Protein AF-A0A2P4X260-F1 (afdb_monomer_lite)

pLDDT: mean 76.12, std 24.39, range [26.09, 98.0]

Structure (mmCIF, N/CA/C/O backbone):
data_AF-A0A2P4X260-F1
#
_entry.id   AF-A0A2P4X260-F1
#
loop_
_atom_site.group_PDB
_atom_site.id
_atom_site.type_symbol
_atom_site.label_atom_id
_atom_site.label_alt_id
_atom_site.label_comp_id
_atom_site.label_asym_id
_atom_site.label_entity_id
_atom_site.label_seq_id
_atom_site.pdbx_PDB_ins_code
_atom_site.Cartn_x
_atom_site.Cartn_y
_atom_site.Cartn_z
_atom_site.occupancy
_atom_site.B_iso_or_equiv
_atom_site.auth_seq_id
_atom_site.auth_comp_id
_atom_site.auth_asym_id
_atom_site.auth_atom_id
_atom_site.pdbx_PDB_model_num
ATOM 1 N N . MET A 1 1 ? -7.180 -20.844 -3.658 1.00 81.62 1 MET A N 1
ATOM 2 C CA . MET A 1 1 ? -6.831 -21.333 -5.011 1.00 81.62 1 MET A CA 1
ATOM 3 C C . MET A 1 1 ? -6.892 -22.865 -5.096 1.00 81.62 1 MET A C 1
ATOM 5 O O . MET A 1 1 ? -5.970 -23.481 -5.608 1.00 81.62 1 MET A O 1
ATOM 9 N N . CYS A 1 2 ? -7.940 -23.507 -4.565 1.00 89.25 2 CYS A N 1
ATOM 10 C CA . CYS A 1 2 ? -8.032 -24.978 -4.509 1.00 89.25 2 CYS A CA 1
ATOM 11 C C . CYS A 1 2 ? -8.592 -25.605 -5.804 1.00 89.25 2 CYS A C 1
ATOM 13 O O . CYS A 1 2 ? -8.454 -26.807 -5.996 1.00 89.25 2 CYS A O 1
ATOM 15 N N . GLY A 1 3 ? -9.184 -24.801 -6.699 1.00 92.62 3 GLY A N 1
ATOM 16 C CA . GLY A 1 3 ? -9.713 -25.245 -7.998 1.00 92.62 3 GLY A CA 1
ATOM 17 C C . GLY A 1 3 ? -11.031 -26.028 -7.933 1.00 92.62 3 GLY A C 1
ATOM 18 O O . GLY A 1 3 ? -11.591 -26.357 -8.970 1.00 92.62 3 GLY A O 1
ATOM 19 N N . ASP A 1 4 ? -11.536 -26.301 -6.731 1.00 94.25 4 ASP A N 1
ATOM 20 C CA . ASP A 1 4 ? -12.775 -27.031 -6.439 1.00 94.25 4 ASP A CA 1
ATOM 21 C C . ASP A 1 4 ? -13.934 -26.116 -5.998 1.00 94.25 4 ASP A C 1
ATOM 23 O O . ASP A 1 4 ? -14.988 -26.597 -5.584 1.00 94.25 4 ASP A O 1
ATOM 27 N N . ARG A 1 5 ? -13.732 -24.794 -6.066 1.00 94.88 5 ARG A N 1
ATOM 28 C CA . ARG A 1 5 ? -14.707 -23.763 -5.688 1.00 94.88 5 ARG A CA 1
ATOM 29 C C . ARG A 1 5 ? -14.994 -22.852 -6.878 1.00 94.88 5 ARG A C 1
ATOM 31 O O . ARG A 1 5 ? -15.602 -23.287 -7.851 1.00 94.88 5 ARG A O 1
ATOM 38 N N . ASP A 1 6 ? -14.540 -21.609 -6.810 1.00 95.81 6 ASP A N 1
ATOM 39 C CA . ASP A 1 6 ? -14.806 -20.610 -7.834 1.00 95.81 6 ASP A CA 1
ATOM 40 C C . ASP A 1 6 ? -13.955 -20.853 -9.086 1.00 95.81 6 ASP A C 1
ATOM 42 O O . ASP A 1 6 ? -12.826 -21.351 -9.019 1.00 95.81 6 ASP A O 1
ATOM 46 N N . SER A 1 7 ? -14.529 -20.519 -10.245 1.00 96.06 7 SER A N 1
ATOM 47 C CA . SER A 1 7 ? -13.828 -20.569 -11.528 1.00 96.06 7 SER A CA 1
ATOM 48 C C . SER A 1 7 ? -12.962 -19.323 -11.686 1.00 96.06 7 SER A C 1
ATOM 50 O O . SER A 1 7 ? -13.488 -18.218 -11.748 1.00 96.06 7 SER A O 1
ATOM 52 N N . GLU A 1 8 ? -11.651 -19.517 -11.800 1.00 97.25 8 GLU A N 1
ATOM 53 C CA . GLU A 1 8 ? -10.653 -18.453 -11.952 1.00 97.25 8 GLU A CA 1
ATOM 54 C C . GLU A 1 8 ? -9.817 -18.679 -13.216 1.00 97.25 8 GLU A C 1
ATOM 56 O O . GLU A 1 8 ? -9.636 -19.815 -13.662 1.00 97.25 8 GLU A O 1
ATOM 61 N N . ILE A 1 9 ? -9.262 -17.605 -13.779 1.00 96.69 9 ILE A N 1
ATOM 62 C CA . ILE A 1 9 ? -8.321 -17.666 -14.904 1.00 96.69 9 ILE A CA 1
ATOM 63 C C . ILE A 1 9 ? -7.088 -16.813 -14.605 1.00 96.69 9 ILE A C 1
ATOM 65 O O . ILE A 1 9 ? -7.189 -15.735 -14.027 1.00 96.69 9 ILE A O 1
ATOM 69 N N . ALA A 1 10 ? -5.915 -17.294 -15.010 1.00 96.94 10 ALA A N 1
ATOM 70 C CA . ALA A 1 10 ? -4.651 -16.586 -14.851 1.00 96.94 10 ALA A CA 1
ATOM 71 C C . ALA A 1 10 ? -3.758 -16.786 -16.082 1.00 96.94 10 ALA A C 1
ATOM 73 O O . ALA A 1 10 ? -3.892 -17.774 -16.807 1.00 96.94 10 ALA A O 1
ATOM 74 N N . VAL A 1 11 ? -2.831 -15.851 -16.293 1.00 97.25 11 VAL A N 1
ATOM 75 C CA . VAL A 1 11 ? -1.800 -15.913 -17.337 1.00 97.25 11 VAL A CA 1
ATOM 76 C C . VAL A 1 11 ? -0.435 -15.738 -16.680 1.00 97.25 11 VAL A C 1
ATOM 78 O O . VAL A 1 11 ? -0.264 -14.861 -15.835 1.00 97.25 11 VAL A O 1
ATOM 81 N N . LEU A 1 12 ? 0.532 -16.565 -17.081 1.00 96.88 12 LEU A N 1
ATOM 82 C CA . LEU A 1 12 ? 1.943 -16.388 -16.752 1.00 96.88 12 LEU A CA 1
ATOM 83 C C . LEU A 1 12 ? 2.614 -15.617 -17.891 1.00 96.88 12 LEU A C 1
ATOM 85 O O . LEU A 1 12 ? 2.544 -16.040 -19.044 1.00 96.88 12 LEU A O 1
ATOM 89 N N . VAL A 1 13 ? 3.250 -14.497 -17.559 1.00 96.94 13 VAL A N 1
ATOM 90 C CA . VAL A 1 13 ? 4.030 -13.692 -18.503 1.00 96.94 13 VAL A CA 1
ATOM 91 C C . VAL A 1 13 ? 5.490 -13.761 -18.083 1.00 96.94 13 VAL A C 1
ATOM 93 O O . VAL A 1 13 ? 5.835 -13.349 -16.977 1.00 96.94 13 VAL A O 1
ATOM 96 N N . GLU A 1 14 ? 6.330 -14.284 -18.970 1.00 97.50 14 GLU A N 1
ATOM 97 C CA . GLU A 1 14 ? 7.782 -14.318 -18.812 1.00 97.50 14 GLU A CA 1
ATOM 98 C C . GLU A 1 14 ? 8.402 -13.388 -19.855 1.00 97.50 14 GLU A C 1
ATOM 100 O O . GLU A 1 14 ? 8.103 -13.474 -21.048 1.00 97.50 14 GLU A O 1
ATOM 105 N N . ASP A 1 15 ? 9.238 -12.459 -19.400 1.00 97.62 15 ASP A N 1
ATOM 106 C CA . ASP A 1 15 ? 9.915 -11.522 -20.286 1.00 97.62 15 ASP A CA 1
ATOM 107 C C . ASP A 1 15 ? 10.998 -12.226 -21.113 1.00 97.62 15 ASP A C 1
ATOM 109 O O . ASP A 1 15 ? 11.889 -12.885 -20.578 1.00 97.62 15 ASP A O 1
ATOM 113 N N . HIS A 1 16 ? 10.954 -12.020 -22.429 1.00 95.75 16 HIS A N 1
ATOM 114 C CA . HIS A 1 16 ? 12.052 -12.355 -23.341 1.00 95.75 16 HIS A CA 1
ATOM 115 C C . HIS A 1 16 ? 12.870 -11.125 -23.746 1.00 95.75 16 HIS A C 1
ATOM 117 O O . HIS A 1 16 ? 14.018 -11.255 -24.172 1.00 95.75 16 HIS A O 1
ATOM 123 N N . GLU A 1 17 ? 12.285 -9.933 -23.625 1.00 96.81 17 GLU A N 1
ATOM 124 C CA . GLU A 1 17 ? 12.984 -8.675 -23.841 1.00 96.81 17 GLU A CA 1
ATOM 125 C C . GLU A 1 17 ? 13.483 -8.121 -22.512 1.00 96.81 17 GLU A C 1
ATOM 127 O O . GLU A 1 17 ? 12.706 -7.916 -21.577 1.00 96.81 17 GLU A O 1
ATOM 132 N N . MET A 1 18 ? 14.780 -7.831 -22.462 1.00 96.25 18 MET A N 1
ATOM 133 C CA . MET A 1 18 ? 15.437 -7.340 -21.259 1.00 96.25 18 MET A CA 1
ATOM 134 C C . MET A 1 18 ? 15.769 -5.852 -21.384 1.00 96.25 18 MET A C 1
ATOM 136 O O . MET A 1 18 ? 16.053 -5.350 -22.473 1.00 96.25 18 MET A O 1
ATOM 140 N N . GLU A 1 19 ? 15.719 -5.154 -20.258 1.00 93.81 19 GLU A N 1
ATOM 141 C CA . GLU A 1 19 ? 16.302 -3.837 -20.042 1.00 93.81 19 GLU A CA 1
ATOM 142 C C . GLU A 1 19 ? 17.646 -4.030 -19.340 1.00 93.81 19 GLU A C 1
ATOM 144 O O . GLU A 1 19 ? 17.744 -4.774 -18.359 1.00 93.81 19 GLU A O 1
ATOM 149 N N . GLU A 1 20 ? 18.693 -3.437 -19.904 1.00 93.06 20 GLU A N 1
ATOM 150 C CA . GLU A 1 20 ? 20.070 -3.688 -19.493 1.00 93.06 20 GLU A CA 1
ATOM 151 C C . GLU A 1 20 ? 20.516 -2.724 -18.396 1.00 93.06 20 GLU A C 1
ATOM 153 O O . GLU A 1 20 ? 20.019 -1.606 -18.273 1.00 93.06 20 GLU A O 1
ATOM 158 N N . GLU A 1 21 ? 21.498 -3.173 -17.623 1.00 89.06 21 GLU A N 1
ATOM 159 C CA . GLU A 1 21 ? 22.239 -2.343 -16.675 1.00 89.06 21 GLU A CA 1
ATOM 160 C C . GLU A 1 21 ? 21.406 -1.688 -15.551 1.00 89.06 21 GLU A C 1
ATOM 162 O O . GLU A 1 21 ? 21.763 -0.633 -15.023 1.00 89.06 21 GLU A O 1
ATOM 167 N N . ILE A 1 22 ? 20.327 -2.341 -15.105 1.00 90.69 22 ILE A N 1
ATOM 168 C CA . ILE A 1 22 ? 19.528 -1.854 -13.976 1.00 90.69 22 ILE A CA 1
ATOM 169 C C . ILE A 1 22 ? 20.198 -2.233 -12.651 1.00 90.69 22 ILE A C 1
ATOM 171 O O . ILE A 1 22 ? 20.404 -3.409 -12.346 1.00 90.69 22 ILE A O 1
ATOM 175 N N . ALA A 1 23 ? 20.528 -1.226 -11.841 1.00 89.06 23 ALA A N 1
ATOM 176 C CA . ALA A 1 23 ? 21.071 -1.427 -10.501 1.00 89.06 23 ALA A CA 1
ATOM 177 C C . ALA A 1 23 ? 19.991 -1.987 -9.561 1.00 89.06 23 ALA A C 1
ATOM 179 O O . ALA A 1 23 ? 18.953 -1.355 -9.358 1.00 89.06 23 ALA A O 1
ATOM 180 N N . ILE A 1 24 ? 20.236 -3.173 -9.000 1.00 89.94 24 ILE A N 1
ATOM 181 C CA . ILE A 1 24 ? 19.365 -3.842 -8.025 1.00 89.94 24 ILE A CA 1
ATOM 182 C C . ILE A 1 24 ? 20.241 -4.468 -6.938 1.00 89.94 24 ILE A C 1
ATOM 184 O O . ILE A 1 24 ? 21.204 -5.169 -7.240 1.00 89.94 24 ILE A O 1
ATOM 188 N N . ALA A 1 25 ? 19.890 -4.261 -5.672 1.00 88.06 25 ALA A N 1
ATOM 189 C CA . ALA A 1 25 ? 20.666 -4.669 -4.509 1.00 88.06 25 ALA A CA 1
ATOM 190 C C . ALA A 1 25 ? 22.127 -4.173 -4.569 1.00 88.06 25 ALA A C 1
ATOM 192 O O . ALA A 1 25 ? 22.402 -2.978 -4.506 1.00 88.06 25 ALA A O 1
ATOM 193 N N . ASP A 1 26 ? 23.076 -5.102 -4.636 1.00 87.06 26 ASP A N 1
ATOM 194 C CA . ASP A 1 26 ? 24.519 -4.877 -4.673 1.00 87.06 26 ASP A CA 1
ATOM 195 C C . ASP A 1 26 ? 25.120 -5.055 -6.077 1.00 87.06 26 ASP A C 1
ATOM 197 O O . ASP A 1 26 ? 26.343 -5.026 -6.233 1.00 87.06 26 ASP A O 1
ATOM 201 N N . GLY A 1 27 ? 24.279 -5.224 -7.103 1.00 89.81 27 GLY A N 1
ATOM 202 C CA . GLY A 1 27 ? 24.711 -5.534 -8.459 1.00 89.81 27 GLY A CA 1
ATOM 203 C C . GLY A 1 27 ? 23.943 -4.798 -9.551 1.00 89.81 27 GLY A C 1
ATOM 204 O O . GLY A 1 27 ? 23.033 -4.005 -9.313 1.00 89.81 27 GLY A O 1
ATOM 205 N N . VAL A 1 28 ? 24.345 -5.083 -10.784 1.00 92.31 28 VAL A N 1
ATOM 206 C CA . VAL A 1 28 ? 23.734 -4.568 -12.006 1.00 92.31 28 VAL A CA 1
ATOM 207 C C . VAL A 1 28 ? 23.188 -5.762 -12.778 1.00 92.31 28 VAL A C 1
ATOM 209 O O . VAL A 1 28 ? 23.926 -6.709 -13.055 1.00 92.31 28 VAL A O 1
ATOM 212 N N . TYR A 1 29 ? 21.895 -5.734 -13.084 1.00 91.62 29 TYR A N 1
ATOM 213 C CA . TYR A 1 29 ? 21.160 -6.865 -13.634 1.00 91.62 29 TYR A CA 1
ATOM 214 C C . TYR A 1 29 ? 20.381 -6.458 -14.881 1.00 91.62 29 TYR A C 1
ATOM 216 O O . TYR A 1 29 ? 19.886 -5.338 -14.995 1.00 91.62 29 TYR A O 1
ATOM 224 N N . ASN A 1 30 ? 20.217 -7.417 -15.790 1.00 93.62 30 ASN A N 1
ATOM 225 C CA . ASN A 1 30 ? 19.257 -7.295 -16.875 1.00 93.62 30 ASN A CA 1
ATOM 226 C C . ASN A 1 30 ? 17.891 -7.725 -16.343 1.00 93.62 30 ASN A C 1
ATOM 228 O O . ASN A 1 30 ? 17.750 -8.837 -15.827 1.00 93.62 30 ASN A O 1
ATOM 232 N N . VAL A 1 31 ? 16.888 -6.864 -16.470 1.00 95.19 31 VAL A N 1
ATOM 233 C CA . VAL A 1 31 ? 15.533 -7.103 -15.951 1.00 95.19 31 VAL A CA 1
ATOM 234 C C . VAL A 1 31 ? 14.531 -7.219 -17.087 1.00 95.19 31 VAL A C 1
ATOM 236 O O . VAL A 1 31 ? 14.712 -6.615 -18.137 1.00 95.19 31 VAL A O 1
ATOM 239 N N . GLY A 1 32 ? 13.468 -7.995 -16.897 1.00 97.06 32 GLY A N 1
ATOM 240 C CA . GLY A 1 32 ? 12.405 -8.103 -17.895 1.00 97.06 32 GLY A CA 1
ATOM 241 C C . GLY A 1 32 ? 11.675 -6.773 -18.088 1.00 97.06 32 GLY A C 1
ATOM 242 O O . GLY A 1 32 ? 11.293 -6.140 -17.100 1.00 97.06 32 GLY A O 1
ATOM 243 N N . LYS A 1 33 ? 11.474 -6.337 -19.337 1.00 96.56 33 LYS A N 1
ATOM 244 C CA . LYS A 1 33 ? 10.847 -5.037 -19.635 1.00 96.56 33 LYS A CA 1
ATOM 245 C C . LYS A 1 33 ? 9.417 -4.941 -19.110 1.00 96.56 33 LYS A C 1
ATOM 247 O O . LYS A 1 33 ? 9.048 -3.920 -18.524 1.00 96.56 33 LYS A O 1
ATOM 252 N N . PHE A 1 34 ? 8.595 -5.970 -19.316 1.00 97.19 34 PHE A N 1
ATOM 253 C CA . PHE A 1 34 ? 7.208 -5.975 -18.861 1.00 97.19 34 PHE A CA 1
ATOM 254 C C . PHE A 1 34 ? 7.142 -5.968 -17.334 1.00 97.19 34 PHE A C 1
ATOM 256 O O . PHE A 1 34 ? 6.537 -5.067 -16.755 1.00 97.19 34 PHE A O 1
ATOM 263 N N . GLY A 1 35 ? 7.816 -6.911 -16.670 1.00 96.56 35 GLY A N 1
ATOM 264 C CA . GLY A 1 35 ? 7.817 -7.004 -15.211 1.00 96.56 35 GLY A CA 1
ATOM 265 C C . GLY A 1 35 ? 8.367 -5.744 -14.538 1.00 96.56 35 GLY A C 1
ATOM 266 O O . GLY A 1 35 ? 7.777 -5.243 -13.576 1.00 96.56 35 GLY A O 1
ATOM 267 N N . HIS A 1 36 ? 9.462 -5.185 -15.066 1.00 95.75 36 HIS A N 1
ATOM 268 C CA . HIS A 1 36 ? 10.061 -3.962 -14.539 1.00 95.75 36 HIS A CA 1
ATOM 269 C C . HIS A 1 36 ? 9.142 -2.747 -14.715 1.00 95.75 36 HIS A C 1
ATOM 271 O O . HIS A 1 36 ? 8.844 -2.061 -13.733 1.00 95.75 36 HIS A O 1
ATOM 277 N N . SER A 1 37 ? 8.655 -2.499 -15.936 1.00 95.81 37 SER A N 1
ATOM 278 C CA . SER A 1 37 ? 7.793 -1.347 -16.226 1.00 95.81 37 SER A CA 1
ATOM 279 C C . SER A 1 37 ? 6.458 -1.415 -15.483 1.00 95.81 37 SER A C 1
ATOM 281 O O . SER A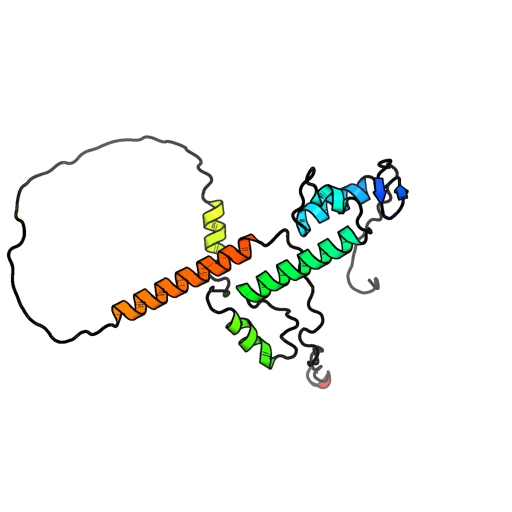 1 37 ? 6.010 -0.402 -14.944 1.00 95.81 37 SER A O 1
ATOM 283 N N . PHE A 1 38 ? 5.855 -2.602 -15.369 1.00 97.56 38 PHE A N 1
ATOM 284 C CA . PHE A 1 38 ? 4.622 -2.801 -14.613 1.00 97.56 38 PHE A CA 1
ATOM 285 C C . PHE A 1 38 ? 4.816 -2.497 -13.123 1.00 97.56 38 PHE A C 1
ATOM 287 O O . PHE A 1 38 ? 4.044 -1.732 -12.544 1.00 97.56 38 PHE A O 1
ATOM 294 N N . ARG A 1 39 ? 5.894 -3.003 -12.508 1.00 97.12 39 ARG A N 1
ATOM 295 C CA . ARG A 1 39 ? 6.237 -2.680 -11.115 1.00 97.12 39 ARG A CA 1
ATOM 296 C C . ARG A 1 39 ? 6.448 -1.178 -10.917 1.00 97.12 39 ARG A C 1
ATOM 298 O O . ARG A 1 39 ? 5.933 -0.624 -9.949 1.00 97.12 39 ARG A O 1
ATOM 305 N N . MET A 1 40 ? 7.181 -0.513 -11.812 1.00 96.69 40 MET A N 1
ATOM 306 C CA . MET A 1 40 ? 7.410 0.931 -11.695 1.00 96.69 40 MET A CA 1
ATOM 307 C C . MET A 1 40 ? 6.110 1.726 -11.820 1.00 96.69 40 MET A C 1
ATOM 309 O O . MET A 1 40 ? 5.913 2.665 -11.053 1.00 96.69 40 MET A O 1
ATOM 313 N N . LYS A 1 41 ? 5.177 1.304 -12.681 1.00 97.69 41 LYS A N 1
ATOM 314 C CA . LYS A 1 41 ? 3.842 1.914 -12.767 1.00 97.69 41 LYS A CA 1
ATOM 315 C C . LYS A 1 41 ? 3.032 1.752 -11.482 1.00 97.69 41 LYS A C 1
ATOM 317 O O . LYS A 1 41 ? 2.442 2.726 -11.023 1.00 97.69 41 LYS A O 1
ATOM 322 N N . LEU A 1 42 ? 3.062 0.572 -10.859 1.00 98.00 42 LEU A N 1
ATOM 323 C CA . LEU A 1 42 ? 2.450 0.368 -9.540 1.00 98.00 42 LEU A CA 1
ATOM 324 C C . LEU A 1 42 ? 3.096 1.258 -8.473 1.00 98.00 42 LEU A C 1
ATOM 326 O O . LEU A 1 42 ? 2.411 1.779 -7.597 1.00 98.00 42 LEU A O 1
ATOM 330 N N . PHE A 1 43 ? 4.412 1.464 -8.542 1.00 97.50 43 PHE A N 1
ATOM 331 C CA . PHE A 1 43 ? 5.104 2.342 -7.605 1.00 97.50 43 PHE A CA 1
ATOM 332 C C . PHE A 1 43 ? 4.736 3.814 -7.811 1.00 97.50 43 PHE A C 1
ATOM 334 O O . PHE A 1 43 ? 4.537 4.520 -6.822 1.00 97.50 43 PHE A O 1
ATOM 341 N N . GLU A 1 44 ? 4.607 4.269 -9.062 1.00 97.00 44 GLU A N 1
ATOM 342 C CA . GLU A 1 44 ? 4.108 5.611 -9.389 1.00 97.00 44 GLU A CA 1
ATOM 343 C C . GLU A 1 44 ? 2.750 5.874 -8.726 1.00 97.00 44 GLU A C 1
ATOM 345 O O . GLU A 1 44 ? 2.573 6.911 -8.089 1.00 97.00 44 GLU A O 1
ATOM 350 N N . GLU A 1 45 ? 1.824 4.916 -8.802 1.00 96.31 45 GLU A N 1
ATOM 351 C CA . GLU A 1 45 ? 0.498 5.026 -8.191 1.00 96.31 45 GLU A CA 1
ATOM 352 C C . GLU A 1 45 ? 0.552 4.952 -6.657 1.00 96.31 45 GLU A C 1
ATOM 354 O O . GLU A 1 45 ? 0.122 5.872 -5.959 1.00 96.31 45 GLU A O 1
ATOM 359 N N . HIS A 1 46 ? 1.109 3.874 -6.101 1.00 97.00 46 HIS A N 1
ATOM 360 C CA . HIS A 1 46 ? 1.026 3.617 -4.664 1.00 97.00 46 HIS A CA 1
ATOM 361 C C . HIS A 1 46 ? 1.919 4.532 -3.829 1.00 97.00 46 HIS A C 1
ATOM 363 O O . HIS A 1 46 ? 1.524 4.918 -2.731 1.00 97.00 46 HIS A O 1
ATOM 369 N N . PHE A 1 47 ? 3.091 4.920 -4.328 1.00 96.62 47 PHE A N 1
ATOM 370 C CA . PHE A 1 47 ? 4.009 5.806 -3.608 1.00 96.62 47 PHE A CA 1
ATOM 371 C C . PHE A 1 47 ? 3.971 7.252 -4.113 1.00 96.62 47 PHE A C 1
ATOM 373 O O . PHE A 1 47 ? 4.688 8.101 -3.582 1.00 96.62 47 PHE A O 1
ATOM 380 N N . GLY A 1 48 ? 3.166 7.555 -5.137 1.00 95.62 48 GLY A N 1
ATOM 381 C CA . GLY A 1 48 ? 3.082 8.895 -5.719 1.00 95.62 48 GLY A CA 1
ATOM 382 C C . GLY A 1 48 ? 4.387 9.360 -6.375 1.00 95.62 48 GLY A C 1
ATOM 383 O O . GLY A 1 48 ? 4.638 10.565 -6.452 1.00 95.62 48 GLY A O 1
ATOM 384 N N . VAL A 1 49 ? 5.251 8.431 -6.802 1.00 94.88 49 VAL A N 1
ATOM 385 C CA . VAL A 1 49 ? 6.518 8.771 -7.466 1.00 94.88 49 VAL A CA 1
ATOM 386 C C . VAL A 1 49 ? 6.282 9.120 -8.932 1.00 94.88 49 VAL A C 1
ATOM 388 O O . VAL A 1 49 ? 5.327 8.661 -9.547 1.00 94.88 49 VAL A O 1
ATOM 391 N N . LYS A 1 50 ? 7.154 9.949 -9.510 1.00 94.50 50 LYS A N 1
ATOM 392 C CA . LYS A 1 50 ? 7.055 10.363 -10.915 1.00 94.50 50 LYS A CA 1
ATOM 393 C C . LYS A 1 50 ? 8.367 10.080 -11.638 1.00 94.50 50 LYS A C 1
ATOM 395 O O . LYS A 1 50 ? 9.417 10.359 -11.059 1.00 94.50 50 LYS A O 1
ATOM 400 N N . PRO A 1 51 ? 8.336 9.599 -12.892 1.00 94.50 51 PRO A N 1
ATOM 401 C CA . PRO A 1 51 ? 9.548 9.405 -13.676 1.00 94.50 51 PRO A CA 1
ATOM 402 C C . PRO A 1 51 ? 10.430 10.660 -13.676 1.00 94.50 51 PRO A C 1
ATOM 404 O O . PRO A 1 51 ? 9.947 11.772 -13.890 1.00 94.50 51 PRO A O 1
ATOM 407 N N . GLY A 1 52 ? 11.723 10.476 -13.407 1.00 91.25 52 GLY A N 1
ATOM 408 C CA . GLY A 1 52 ? 12.710 11.560 -13.358 1.00 91.25 52 GLY A CA 1
ATOM 409 C C . GLY A 1 52 ? 12.894 12.236 -11.994 1.00 91.25 52 GLY A C 1
ATOM 410 O O . GLY A 1 52 ? 13.785 13.072 -11.872 1.00 91.25 52 GLY A O 1
ATOM 411 N N . THR A 1 53 ? 12.121 11.883 -10.961 1.00 94.44 53 THR A N 1
ATOM 412 C CA . THR A 1 53 ? 12.396 12.355 -9.593 1.00 94.44 53 THR A CA 1
ATOM 413 C C . THR A 1 53 ? 13.476 11.516 -8.911 1.00 94.44 53 THR A C 1
ATOM 415 O O . THR A 1 53 ? 13.688 10.351 -9.249 1.00 94.44 53 THR A O 1
ATOM 418 N N . GLU A 1 54 ? 14.135 12.084 -7.900 1.00 93.06 54 GLU A N 1
ATOM 419 C CA . GLU A 1 54 ? 15.117 11.359 -7.080 1.00 93.06 54 GLU A CA 1
ATOM 420 C C . GLU A 1 54 ? 14.497 10.126 -6.408 1.00 93.06 54 GLU A C 1
ATOM 422 O O . GLU A 1 54 ? 15.100 9.056 -6.376 1.00 93.06 54 GLU A O 1
ATOM 427 N N . LEU A 1 55 ? 13.253 10.250 -5.936 1.00 91.56 55 LEU A N 1
ATOM 428 C CA . LEU A 1 55 ? 12.532 9.145 -5.309 1.00 91.56 55 LEU A CA 1
ATOM 429 C C . LEU A 1 55 ? 12.200 8.027 -6.308 1.00 91.56 55 LEU A C 1
ATOM 431 O O . LEU A 1 55 ? 12.277 6.854 -5.955 1.00 91.56 55 LEU A O 1
ATOM 435 N N . TYR A 1 56 ? 11.892 8.371 -7.563 1.00 94.81 56 TYR A N 1
ATOM 436 C CA . TYR A 1 56 ? 11.714 7.376 -8.621 1.00 94.81 56 TYR A CA 1
ATOM 437 C C . TYR A 1 56 ? 13.008 6.601 -8.866 1.00 94.81 56 TYR A C 1
ATOM 439 O O . TYR A 1 56 ? 12.973 5.376 -8.892 1.00 94.81 56 TYR A O 1
ATOM 447 N N . GLN A 1 57 ? 14.149 7.295 -8.966 1.00 93.38 57 GLN A N 1
ATOM 448 C CA . GLN A 1 57 ? 15.463 6.658 -9.126 1.00 93.38 57 GLN A CA 1
ATOM 449 C C . GLN A 1 57 ? 15.802 5.749 -7.944 1.00 93.38 57 GLN A C 1
ATOM 451 O O . GLN A 1 57 ? 16.254 4.625 -8.136 1.00 93.38 57 GLN A O 1
ATOM 456 N N . LYS A 1 58 ? 15.499 6.193 -6.720 1.00 93.44 58 LYS A N 1
ATOM 457 C CA . LYS A 1 58 ? 15.665 5.380 -5.513 1.00 93.44 58 LYS A CA 1
ATOM 458 C C . LYS A 1 58 ? 14.850 4.084 -5.569 1.00 93.44 58 LYS A C 1
ATOM 460 O O . LYS A 1 58 ? 15.311 3.058 -5.088 1.00 93.44 58 LYS A O 1
ATOM 465 N N . TYR A 1 59 ? 13.644 4.129 -6.132 1.00 94.94 59 TYR A N 1
ATOM 466 C CA . TYR A 1 59 ? 12.724 2.988 -6.172 1.00 94.94 59 TYR A CA 1
ATOM 467 C C . TYR A 1 59 ? 12.900 2.091 -7.405 1.00 94.94 59 TYR A C 1
ATOM 469 O O . TYR A 1 59 ? 12.243 1.049 -7.494 1.00 94.94 59 TYR A O 1
ATOM 477 N N . ILE A 1 60 ? 13.808 2.439 -8.328 1.00 94.19 60 ILE A N 1
ATOM 478 C CA . ILE A 1 60 ? 14.244 1.526 -9.396 1.00 94.19 60 ILE A CA 1
ATOM 479 C C . ILE A 1 60 ? 14.776 0.232 -8.786 1.00 94.19 60 ILE A C 1
ATOM 481 O O . ILE A 1 60 ? 14.424 -0.833 -9.285 1.00 94.19 60 ILE A O 1
ATOM 485 N N . ASP A 1 61 ? 15.512 0.316 -7.678 1.00 94.81 61 ASP A N 1
ATOM 486 C CA . ASP A 1 61 ? 15.893 -0.836 -6.869 1.00 94.81 61 ASP A CA 1
ATOM 487 C C . ASP A 1 61 ? 14.864 -1.078 -5.744 1.00 94.81 61 ASP A C 1
ATOM 489 O O . ASP A 1 61 ? 14.875 -0.366 -4.734 1.00 94.81 61 ASP A O 1
ATOM 493 N N . PRO A 1 62 ? 13.977 -2.086 -5.867 1.00 91.50 62 PRO A N 1
ATOM 494 C CA . PRO A 1 62 ? 12.963 -2.361 -4.854 1.00 91.50 62 PRO A CA 1
ATOM 495 C C . PRO A 1 62 ? 13.502 -3.067 -3.605 1.00 91.50 62 PRO A C 1
ATOM 497 O O . PRO A 1 62 ? 12.763 -3.189 -2.631 1.00 91.50 62 PRO A O 1
ATOM 500 N N . VAL A 1 63 ? 14.733 -3.590 -3.631 1.00 93.50 63 VAL A N 1
ATOM 501 C CA . VAL A 1 63 ? 15.274 -4.451 -2.563 1.00 93.50 63 VAL A CA 1
ATOM 502 C C . VAL A 1 63 ? 16.408 -3.800 -1.779 1.00 93.50 63 VAL A C 1
ATOM 504 O O . VAL A 1 63 ? 16.838 -4.353 -0.762 1.00 93.50 63 VAL A O 1
ATOM 507 N N . SER A 1 64 ? 16.882 -2.621 -2.194 1.00 94.06 64 SER A N 1
ATOM 508 C CA . SER A 1 64 ? 17.808 -1.846 -1.369 1.00 94.06 64 SER A CA 1
ATOM 509 C C . SER A 1 64 ? 17.197 -1.559 0.005 1.00 94.06 64 SER A C 1
ATOM 511 O O . SER A 1 64 ? 16.007 -1.262 0.142 1.00 94.06 64 SER A O 1
ATOM 513 N N . LYS A 1 65 ? 18.034 -1.609 1.048 1.00 93.44 65 LYS A N 1
ATOM 514 C CA . LYS A 1 65 ? 17.608 -1.290 2.421 1.00 93.44 65 LYS A CA 1
ATOM 515 C C . LYS A 1 65 ? 17.001 0.109 2.495 1.00 93.44 65 LYS A C 1
ATOM 517 O O . LYS A 1 65 ? 15.979 0.300 3.144 1.00 93.44 65 LYS A O 1
ATOM 522 N N . ASP A 1 66 ? 17.605 1.061 1.793 1.00 92.56 66 ASP A N 1
ATOM 523 C CA . ASP A 1 66 ? 17.175 2.453 1.809 1.00 92.56 66 ASP A CA 1
ATOM 524 C C . ASP A 1 66 ? 15.815 2.643 1.131 1.00 92.56 66 ASP A C 1
ATOM 526 O O . ASP A 1 66 ? 15.001 3.421 1.633 1.00 92.56 66 ASP A O 1
ATOM 530 N N . ALA A 1 67 ? 15.547 1.964 0.007 1.00 93.50 67 ALA A N 1
ATOM 531 C CA . ALA A 1 67 ? 14.226 1.982 -0.622 1.00 93.50 67 ALA A CA 1
ATOM 532 C C . ALA A 1 67 ? 13.191 1.303 0.275 1.00 93.50 67 ALA A C 1
ATOM 534 O O . ALA A 1 67 ? 12.151 1.897 0.551 1.00 93.50 67 ALA A O 1
ATOM 535 N N . TRP A 1 68 ? 13.510 0.119 0.803 1.00 94.06 68 TRP A N 1
ATOM 536 C CA . TRP A 1 68 ? 12.629 -0.636 1.691 1.00 94.06 68 TRP A CA 1
ATOM 537 C C . TRP A 1 68 ? 12.197 0.171 2.922 1.00 94.06 68 TRP A C 1
ATOM 539 O O . TRP A 1 68 ? 11.002 0.291 3.191 1.00 94.06 68 TRP A O 1
ATOM 549 N N . PHE A 1 69 ? 13.145 0.780 3.643 1.00 95.56 69 PHE A N 1
ATOM 550 C CA . PHE A 1 69 ? 12.819 1.594 4.816 1.00 95.56 69 PHE A CA 1
ATOM 551 C C . PHE A 1 69 ? 12.011 2.842 4.453 1.00 95.56 69 PHE A C 1
ATOM 553 O O . PHE A 1 69 ? 11.052 3.149 5.155 1.00 95.56 69 PHE A O 1
ATOM 560 N N . SER A 1 70 ? 12.317 3.518 3.340 1.00 95.19 70 SER A N 1
ATOM 561 C CA . SER A 1 70 ? 11.510 4.666 2.898 1.00 95.19 70 SER A CA 1
ATOM 562 C C . SER A 1 70 ? 10.089 4.283 2.494 1.00 95.19 70 SER A C 1
ATOM 564 O O . SER A 1 70 ? 9.156 5.021 2.797 1.00 95.19 70 SER A O 1
ATOM 566 N N . MET A 1 71 ? 9.893 3.126 1.859 1.00 95.69 71 MET A N 1
ATOM 567 C CA . MET A 1 71 ? 8.554 2.627 1.534 1.00 95.69 71 MET A CA 1
ATOM 568 C C . MET A 1 71 ? 7.739 2.352 2.803 1.00 95.69 71 MET A C 1
ATOM 570 O O . MET A 1 71 ? 6.566 2.722 2.871 1.00 95.69 71 MET A O 1
ATOM 574 N N . GLN A 1 72 ? 8.359 1.745 3.820 1.00 96.56 72 GLN A N 1
ATOM 575 C CA . GLN A 1 72 ? 7.715 1.496 5.112 1.00 96.56 72 GLN A CA 1
ATOM 576 C C . GLN A 1 72 ? 7.391 2.788 5.864 1.00 96.56 72 GLN A C 1
ATOM 578 O O . GLN A 1 72 ? 6.289 2.932 6.392 1.00 96.56 72 GLN A O 1
ATOM 583 N N . GLU A 1 73 ? 8.335 3.727 5.902 1.00 96.38 73 GLU A N 1
ATOM 584 C CA . GLU A 1 73 ? 8.154 5.027 6.544 1.00 96.38 73 GLU A CA 1
ATOM 585 C C . GLU A 1 73 ? 7.003 5.801 5.896 1.00 96.38 73 GLU A C 1
ATOM 587 O O . GLU A 1 73 ? 6.127 6.289 6.606 1.00 96.38 73 GLU A O 1
ATOM 592 N N . GLN A 1 74 ? 6.929 5.820 4.561 1.00 96.56 74 GLN A N 1
ATOM 593 C CA . GLN A 1 74 ? 5.824 6.448 3.836 1.00 96.56 74 GLN A CA 1
ATOM 594 C C . GLN A 1 74 ? 4.475 5.801 4.172 1.00 96.56 74 GLN A C 1
ATOM 596 O O . GLN A 1 74 ? 3.500 6.503 4.437 1.00 96.56 74 GLN A O 1
ATOM 601 N N . ALA A 1 75 ? 4.414 4.466 4.184 1.00 97.75 75 ALA A N 1
ATOM 602 C CA . ALA A 1 75 ? 3.197 3.730 4.516 1.00 97.75 75 ALA A CA 1
ATOM 603 C C . ALA A 1 75 ? 2.720 4.037 5.946 1.00 97.75 75 ALA A C 1
ATOM 605 O O . ALA A 1 75 ? 1.525 4.243 6.175 1.00 97.75 75 ALA A O 1
ATOM 606 N N . MET A 1 76 ? 3.649 4.108 6.902 1.00 97.38 76 MET A N 1
ATOM 607 C CA . MET A 1 76 ? 3.349 4.453 8.290 1.00 97.38 76 MET A CA 1
ATOM 608 C C . MET A 1 76 ? 2.913 5.916 8.432 1.00 97.38 76 MET A C 1
ATOM 610 O O . MET A 1 76 ? 1.918 6.189 9.099 1.00 97.38 76 MET A O 1
ATOM 614 N N . ALA A 1 77 ? 3.605 6.849 7.777 1.00 97.06 77 ALA A N 1
ATOM 615 C CA . ALA A 1 77 ? 3.271 8.270 7.809 1.00 97.06 77 ALA A CA 1
ATOM 616 C C . ALA A 1 77 ? 1.870 8.532 7.236 1.00 97.06 77 ALA A C 1
ATOM 618 O O . ALA A 1 77 ? 1.052 9.189 7.878 1.00 97.06 77 ALA A O 1
ATOM 619 N N . ASN A 1 78 ? 1.555 7.953 6.071 1.00 97.44 78 ASN A N 1
ATOM 620 C CA . ASN A 1 78 ? 0.223 8.052 5.478 1.00 97.44 78 ASN A CA 1
ATOM 621 C C . ASN A 1 78 ? -0.844 7.462 6.411 1.00 97.44 78 ASN A C 1
ATOM 623 O O . ASN A 1 78 ? -1.869 8.101 6.641 1.00 97.44 78 ASN A O 1
ATOM 627 N N . HIS A 1 79 ? -0.596 6.277 6.982 1.00 96.00 79 HIS A N 1
ATOM 628 C CA . HIS A 1 79 ? -1.508 5.653 7.943 1.00 96.00 79 HIS A CA 1
ATOM 629 C C . HIS A 1 79 ? -1.781 6.563 9.149 1.00 96.00 79 HIS A C 1
ATOM 631 O O . HIS A 1 79 ? -2.939 6.789 9.477 1.00 96.00 79 HIS A O 1
ATOM 637 N N . GLN A 1 80 ? -0.745 7.143 9.759 1.00 94.44 80 GLN A N 1
ATOM 638 C CA . GLN A 1 80 ? -0.889 8.050 10.903 1.00 94.44 80 GLN A CA 1
ATOM 639 C C . GLN A 1 80 ? -1.692 9.308 10.561 1.00 94.44 80 GLN A C 1
ATOM 641 O O . GLN A 1 80 ? -2.481 9.773 11.383 1.00 94.44 80 GLN A O 1
ATOM 646 N N . ILE A 1 81 ? -1.519 9.855 9.354 1.00 94.94 81 ILE A N 1
ATOM 647 C CA . ILE A 1 81 ? -2.317 10.996 8.895 1.00 94.94 81 ILE A CA 1
ATOM 648 C C . ILE A 1 81 ? -3.783 10.580 8.735 1.00 94.94 81 ILE A C 1
ATOM 650 O O . ILE A 1 81 ? -4.663 11.273 9.243 1.00 94.94 81 ILE A O 1
ATOM 654 N N . TYR A 1 82 ? -4.065 9.450 8.079 1.00 94.44 82 TYR A N 1
ATOM 655 C CA . TYR A 1 82 ? -5.438 8.963 7.918 1.00 94.44 82 TYR A CA 1
ATOM 656 C C . TYR A 1 82 ? -6.109 8.651 9.266 1.00 94.44 82 TYR A C 1
ATOM 658 O O . TYR A 1 82 ? -7.244 9.073 9.486 1.00 94.44 82 TYR A O 1
ATOM 666 N N . ASP A 1 83 ? -5.400 7.998 10.186 1.00 92.44 83 ASP A N 1
ATOM 667 C CA . ASP A 1 83 ? -5.871 7.683 11.541 1.00 92.44 83 ASP A CA 1
ATOM 668 C C . ASP A 1 83 ? -6.159 8.973 12.336 1.00 92.44 83 ASP A C 1
ATOM 670 O O . ASP A 1 83 ? -7.253 9.148 12.868 1.00 92.44 83 ASP A O 1
ATOM 674 N N . SER A 1 84 ? -5.245 9.952 12.305 1.00 89.56 84 SER A N 1
ATOM 675 C CA . SER A 1 84 ? -5.408 11.268 12.953 1.00 89.56 84 SER A CA 1
ATOM 676 C C . SER A 1 84 ? -6.570 12.088 12.384 1.00 89.56 84 SER A C 1
ATOM 678 O O . SER A 1 84 ? -7.250 12.810 13.122 1.00 89.56 84 SER A O 1
ATOM 680 N N . VAL A 1 85 ? -6.761 12.068 11.063 1.00 90.44 85 VAL A N 1
ATOM 681 C CA . VAL A 1 85 ? -7.735 12.931 10.380 1.00 90.44 85 VAL A CA 1
ATOM 682 C C . VAL A 1 85 ? -9.130 12.317 10.368 1.00 90.44 85 VAL A C 1
ATOM 684 O O . VAL A 1 85 ? -10.105 13.052 10.521 1.00 90.44 85 VAL A O 1
ATOM 687 N N . PHE A 1 86 ? -9.235 10.999 10.194 1.00 90.75 86 PHE A N 1
ATOM 688 C CA . PHE A 1 86 ? -10.512 10.322 9.968 1.00 90.75 86 PHE A CA 1
ATOM 689 C C . PHE A 1 86 ? -10.891 9.309 11.049 1.00 90.75 86 PHE A C 1
ATOM 691 O O . PHE A 1 86 ? -12.054 8.910 11.079 1.00 90.75 86 PHE A O 1
ATOM 698 N N . GLY A 1 87 ? -9.963 8.872 11.911 1.00 90.00 87 GLY A N 1
ATOM 699 C CA . GLY A 1 87 ? -10.221 7.786 12.867 1.00 90.00 87 GLY A CA 1
ATOM 700 C C . GLY A 1 87 ? -10.671 6.510 12.151 1.00 90.00 87 GLY A C 1
ATOM 701 O O . GLY A 1 87 ? -11.650 5.874 12.550 1.00 90.00 87 GLY A O 1
ATOM 702 N N . CYS A 1 88 ? -10.049 6.226 11.002 1.00 91.00 88 CYS A N 1
ATOM 703 C CA . CYS A 1 88 ? -10.471 5.163 10.102 1.00 91.00 88 CYS A CA 1
ATOM 704 C C . CYS A 1 88 ? -10.120 3.778 10.651 1.00 91.00 88 CYS A C 1
ATOM 706 O O . CYS A 1 88 ? -9.080 3.575 11.268 1.00 91.00 88 CYS A O 1
ATOM 708 N N . LEU A 1 89 ? -10.972 2.803 10.347 1.00 93.62 89 LEU A N 1
ATOM 709 C CA . LEU A 1 89 ? -10.707 1.395 10.618 1.00 93.62 89 LEU A CA 1
ATOM 710 C C . LEU A 1 89 ? -10.171 0.706 9.354 1.00 93.62 89 LEU A C 1
ATOM 712 O O . LEU A 1 89 ? -10.574 1.086 8.251 1.00 93.62 89 LEU A O 1
ATOM 716 N N . PRO A 1 90 ? -9.346 -0.346 9.482 1.00 95.56 90 PRO A N 1
ATOM 717 C CA . PRO A 1 90 ? -8.788 -0.907 10.721 1.00 95.56 90 PRO A CA 1
ATOM 718 C C . PRO A 1 90 ? -7.739 0.013 11.379 1.00 95.56 90 PRO A C 1
ATOM 720 O O . PRO A 1 90 ? -7.153 0.855 10.706 1.00 95.56 90 PRO A O 1
ATOM 723 N N . SER A 1 91 ? -7.480 -0.166 12.682 1.00 93.88 91 SER A N 1
ATOM 724 C CA . SER A 1 91 ? -6.438 0.564 13.431 1.00 93.88 91 SER A CA 1
ATOM 725 C C . SER A 1 91 ? -5.846 -0.311 14.543 1.00 93.88 91 SER A C 1
ATOM 727 O O . SER A 1 91 ? -6.576 -1.041 15.215 1.00 93.88 91 SER A O 1
ATOM 729 N N . ASP A 1 92 ? -4.527 -0.229 14.766 1.00 95.56 92 ASP A N 1
ATOM 730 C CA . ASP A 1 92 ? -3.820 -0.988 15.818 1.00 95.56 92 ASP A CA 1
ATOM 731 C C . ASP A 1 92 ? -4.202 -0.520 17.236 1.00 95.56 92 ASP A C 1
ATOM 733 O O . ASP A 1 92 ? -3.931 -1.215 18.216 1.00 95.56 92 ASP A O 1
ATOM 737 N N . SER A 1 93 ? -4.848 0.645 17.343 1.00 93.38 93 SER A N 1
ATOM 738 C CA . SER A 1 93 ? -5.382 1.199 18.592 1.00 93.38 93 SER A CA 1
ATOM 739 C C . SER A 1 93 ? -6.695 0.539 19.037 1.00 93.38 93 SER A C 1
ATOM 741 O O . SER A 1 93 ? -7.125 0.750 20.170 1.00 93.38 93 SER A O 1
ATOM 743 N N . VAL A 1 94 ? -7.342 -0.233 18.154 1.00 95.62 94 VAL A N 1
ATOM 744 C CA . VAL A 1 94 ? -8.646 -0.870 18.384 1.00 95.62 94 VAL A CA 1
ATOM 745 C C . VAL A 1 94 ? -8.462 -2.384 18.437 1.00 95.62 94 VAL A C 1
ATOM 747 O O . VAL A 1 94 ? -8.488 -3.065 17.415 1.00 95.62 94 VAL A O 1
ATOM 750 N N . THR A 1 95 ? -8.281 -2.927 19.637 1.00 96.88 95 THR A N 1
ATOM 751 C CA . THR A 1 95 ? -8.058 -4.363 19.858 1.00 96.88 95 THR A CA 1
ATOM 752 C C . THR A 1 95 ? -9.346 -5.146 20.113 1.00 96.88 95 THR A C 1
ATOM 754 O O . THR A 1 95 ? -9.317 -6.371 20.054 1.00 96.88 95 THR A O 1
ATOM 757 N N . ASN A 1 96 ? -10.480 -4.468 20.343 1.00 96.50 96 ASN A N 1
ATOM 758 C CA . ASN A 1 96 ? -11.796 -5.080 20.576 1.00 96.50 96 ASN A CA 1
ATOM 759 C C . ASN A 1 96 ? -12.970 -4.219 20.071 1.00 96.50 96 ASN A C 1
ATOM 761 O O . ASN A 1 96 ? -12.803 -3.035 19.769 1.00 96.50 96 ASN A O 1
ATOM 765 N N . PHE A 1 97 ? -14.178 -4.796 20.006 1.00 95.31 97 PHE A N 1
ATOM 766 C CA . PHE A 1 97 ? -15.359 -4.104 19.464 1.00 95.31 97 PHE A CA 1
ATOM 767 C C . PHE A 1 97 ? -15.782 -2.888 20.295 1.00 95.31 97 PHE A C 1
ATOM 769 O O . PHE A 1 97 ? -16.260 -1.901 19.740 1.00 95.31 97 PHE A O 1
ATOM 776 N N . ALA A 1 98 ? -15.585 -2.925 21.617 1.00 95.12 98 ALA A N 1
ATOM 777 C CA . ALA A 1 98 ? -15.986 -1.834 22.506 1.00 95.12 98 ALA A CA 1
ATOM 778 C C . ALA A 1 98 ? -15.202 -0.533 22.246 1.00 95.12 98 ALA A C 1
ATOM 780 O O . ALA A 1 98 ? -15.680 0.553 22.570 1.00 95.12 98 ALA A O 1
ATOM 781 N N . GLN A 1 99 ? -14.011 -0.631 21.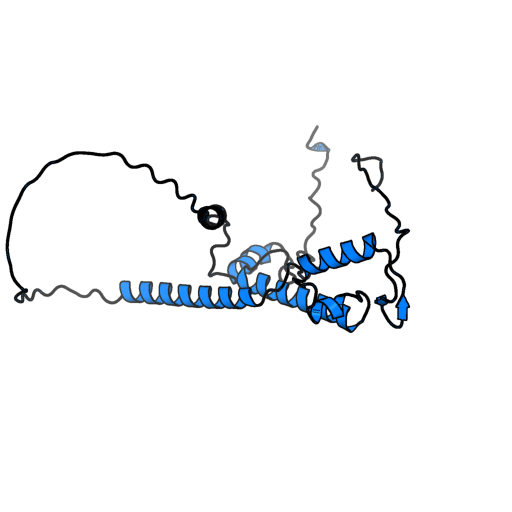651 1.00 94.19 99 GLN A N 1
ATOM 782 C CA . GLN A 1 99 ? -13.155 0.515 21.346 1.00 94.19 99 GLN A CA 1
ATOM 783 C C . GLN A 1 99 ? -13.511 1.214 20.026 1.00 94.19 99 GLN A C 1
ATOM 785 O O . GLN A 1 99 ? -13.120 2.368 19.846 1.00 94.19 99 GLN A O 1
ATOM 790 N N . ILE A 1 100 ? -14.274 0.575 19.131 1.00 92.94 100 ILE A N 1
ATOM 791 C CA . ILE A 1 100 ? -14.573 1.094 17.785 1.00 92.94 100 ILE A CA 1
ATOM 792 C C . ILE A 1 100 ? -15.209 2.485 17.838 1.00 92.94 100 ILE A C 1
ATOM 794 O O . ILE A 1 100 ? -14.661 3.436 17.278 1.00 92.94 100 ILE A O 1
ATOM 798 N N . ASP A 1 101 ? -16.329 2.623 18.549 1.00 90.12 101 ASP A N 1
ATOM 799 C CA . ASP A 1 101 ? -17.074 3.885 18.585 1.00 90.12 101 ASP A CA 1
ATOM 800 C C . ASP A 1 101 ? -16.234 5.005 19.204 1.00 90.12 101 ASP A C 1
ATOM 802 O O . ASP A 1 101 ? -16.244 6.138 18.724 1.00 90.12 101 ASP A O 1
ATOM 806 N N . SER A 1 102 ? -15.460 4.678 20.243 1.00 89.81 102 SER A N 1
ATOM 807 C CA . SER A 1 102 ? -14.568 5.638 20.897 1.0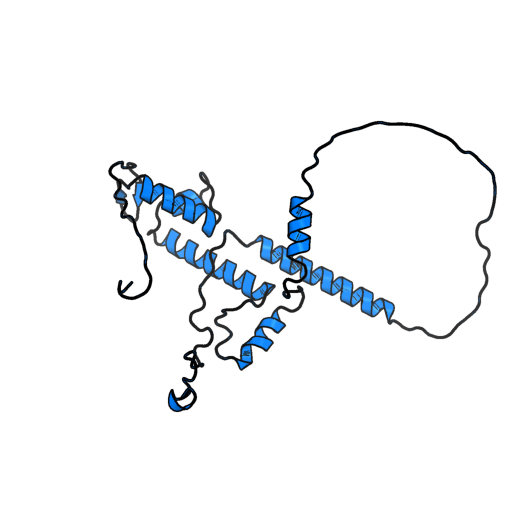0 89.81 102 SER A CA 1
ATOM 808 C C . SER A 1 102 ? -13.431 6.099 19.983 1.00 89.81 102 SER A C 1
ATOM 810 O O . SER A 1 102 ? -13.065 7.273 20.005 1.00 89.81 102 SER A O 1
ATOM 812 N N . HIS A 1 103 ? -12.910 5.202 19.143 1.00 89.56 103 HIS A N 1
ATOM 813 C CA . HIS A 1 103 ? -11.842 5.511 18.205 1.00 89.56 103 HIS A CA 1
ATOM 814 C C . HIS A 1 103 ? -12.343 6.404 17.066 1.00 89.56 103 HIS A C 1
ATOM 816 O O . HIS A 1 103 ? -11.759 7.457 16.823 1.00 89.56 103 HIS A O 1
ATOM 822 N N . ILE A 1 104 ? -13.485 6.074 16.455 1.00 87.62 104 ILE A N 1
ATOM 823 C CA . ILE A 1 104 ? -14.097 6.905 15.403 1.00 87.62 104 ILE A CA 1
ATOM 824 C C . ILE A 1 104 ? -14.420 8.308 15.943 1.00 87.62 104 ILE A C 1
ATOM 826 O O . ILE A 1 104 ? -14.189 9.319 15.281 1.00 87.62 104 ILE A O 1
ATOM 830 N N . GLN A 1 105 ? -14.912 8.396 17.182 1.00 85.56 105 GLN A N 1
ATOM 831 C CA . GLN A 1 105 ? -15.215 9.674 17.828 1.00 85.56 105 GLN A CA 1
ATOM 832 C C . GLN A 1 105 ? -13.968 10.495 18.184 1.00 85.56 105 GLN A C 1
ATOM 834 O O . GLN A 1 105 ? -14.076 11.708 18.363 1.00 85.56 105 GLN A O 1
ATOM 839 N N . SER A 1 106 ? -12.785 9.885 18.268 1.00 81.38 106 SER A N 1
ATOM 840 C CA . SER A 1 106 ? -11.552 10.615 18.584 1.00 81.38 106 SER A CA 1
ATOM 841 C C . SER A 1 106 ? -11.117 11.579 17.469 1.00 81.38 106 SER A C 1
ATOM 843 O O . SER A 1 106 ? -10.452 12.574 17.752 1.00 81.38 106 SER A O 1
ATOM 845 N N . ALA A 1 107 ? -11.570 11.357 16.229 1.00 74.00 107 ALA A N 1
ATOM 846 C CA . ALA A 1 107 ? -11.273 12.199 15.068 1.00 74.00 107 ALA A CA 1
ATOM 847 C C . ALA A 1 107 ? -12.301 13.333 14.821 1.00 74.00 107 ALA A C 1
ATOM 849 O O . ALA A 1 107 ? -12.302 13.954 13.757 1.00 74.00 107 ALA A O 1
ATOM 850 N N . GLN A 1 108 ? -13.191 13.622 15.784 1.00 65.31 108 GLN A N 1
ATOM 851 C CA . GLN A 1 108 ? -14.292 14.590 15.640 1.00 65.31 108 GLN A CA 1
ATOM 852 C C . GLN A 1 108 ? -13.849 15.973 15.108 1.00 65.31 108 GLN A C 1
ATOM 854 O O . GLN A 1 108 ? -13.029 16.670 15.707 1.00 65.31 108 GLN A O 1
ATOM 859 N N . GLY A 1 109 ? -14.452 16.386 13.984 1.00 59.88 109 GLY A N 1
ATOM 860 C CA . GLY A 1 109 ? -14.256 17.691 13.331 1.00 59.88 109 GLY A CA 1
ATOM 861 C C . GLY A 1 109 ? -14.484 17.686 11.812 1.00 59.88 109 GLY A C 1
ATOM 862 O O . GLY A 1 109 ? -14.629 18.748 11.216 1.00 59.88 109 GLY A O 1
ATOM 863 N N . LEU A 1 110 ? -14.539 16.508 11.188 1.00 56.66 110 LEU A N 1
ATOM 864 C CA . LEU A 1 110 ? -14.914 16.307 9.788 1.00 56.66 110 LEU A CA 1
ATOM 865 C C . LEU A 1 110 ? -16.102 15.339 9.753 1.00 56.66 110 LEU A C 1
ATOM 867 O O . LEU A 1 110 ? -16.080 14.316 10.433 1.00 56.66 110 LEU A O 1
ATOM 871 N N . ASP A 1 111 ? -17.154 15.664 9.002 1.00 52.38 111 ASP A N 1
ATOM 872 C CA . ASP A 1 111 ? -18.261 14.733 8.770 1.00 52.38 111 ASP A CA 1
ATOM 873 C C . ASP A 1 111 ? -17.753 13.544 7.936 1.00 52.38 111 ASP A C 1
ATOM 875 O O . ASP A 1 111 ? -17.579 13.644 6.722 1.00 52.38 111 ASP A O 1
ATOM 879 N N . THR A 1 112 ? -17.477 12.420 8.598 1.00 54.84 112 THR A N 1
ATOM 880 C CA . THR A 1 112 ? -17.024 11.169 7.973 1.00 54.84 112 THR A CA 1
ATOM 881 C C . THR A 1 112 ? -18.184 10.293 7.494 1.00 54.84 112 THR A C 1
ATOM 883 O O . THR A 1 112 ? -17.954 9.197 6.990 1.00 54.84 112 THR A O 1
ATOM 886 N N . SER A 1 113 ? -19.439 10.758 7.591 1.00 55.25 113 SER A N 1
ATOM 887 C CA . SER A 1 113 ? -20.625 9.965 7.233 1.00 55.25 113 SER A CA 1
ATOM 888 C C . SER A 1 113 ? -20.783 9.697 5.729 1.00 55.25 113 SER A C 1
ATOM 890 O O . SER A 1 113 ? -21.755 9.063 5.320 1.00 55.25 113 SER A O 1
ATOM 892 N N . GLY A 1 114 ? -19.868 10.201 4.889 1.00 50.59 114 GLY A N 1
ATOM 893 C CA . GLY A 1 114 ? -19.895 10.046 3.430 1.00 50.59 114 GLY A CA 1
ATOM 894 C C . GLY A 1 114 ? -21.021 10.819 2.732 1.00 50.59 114 GLY A C 1
ATOM 895 O O . GLY A 1 114 ? -21.058 10.864 1.505 1.00 50.59 114 GLY A O 1
ATOM 896 N N . ARG A 1 115 ? -21.906 11.485 3.488 1.00 53.34 115 ARG A N 1
ATOM 897 C CA . ARG A 1 115 ? -23.125 12.141 2.986 1.00 53.34 115 ARG A CA 1
ATOM 898 C C . ARG A 1 115 ? -22.886 13.310 2.024 1.00 53.34 115 ARG A C 1
ATOM 900 O O . ARG A 1 115 ? -23.820 13.694 1.333 1.00 53.34 115 ARG A O 1
ATOM 907 N N . GLY A 1 116 ? -21.668 13.851 1.954 1.00 48.19 116 GLY A N 1
ATOM 908 C CA . GLY A 1 116 ? -21.285 14.934 1.034 1.00 48.19 116 GLY A CA 1
ATOM 909 C C . GLY A 1 116 ? -20.272 14.542 -0.050 1.00 48.19 116 GLY A C 1
ATOM 910 O O . GLY A 1 116 ? -19.879 15.392 -0.848 1.00 48.19 116 GLY A O 1
ATOM 911 N N . ALA A 1 117 ? -19.819 13.281 -0.090 1.00 56.19 117 ALA A N 1
ATOM 912 C CA . ALA A 1 117 ? -18.788 12.851 -1.037 1.00 56.19 117 ALA A CA 1
ATOM 913 C C . ALA A 1 117 ? -19.297 12.878 -2.489 1.00 56.19 117 ALA A C 1
ATOM 915 O O . ALA A 1 117 ? -18.596 13.359 -3.376 1.00 56.19 117 ALA A O 1
ATOM 916 N N . GLU A 1 118 ? -20.537 12.444 -2.729 1.00 55.56 118 GLU A N 1
ATOM 917 C CA . GLU A 1 118 ? -21.151 12.457 -4.066 1.00 55.56 118 GLU A CA 1
ATOM 918 C C . GLU A 1 118 ? -21.330 13.885 -4.612 1.00 55.56 118 GLU A C 1
ATOM 920 O O . GLU A 1 118 ? -21.049 14.145 -5.782 1.00 55.56 118 GLU A O 1
ATOM 925 N N . GLU A 1 119 ? -21.718 14.837 -3.758 1.00 56.72 119 GLU A N 1
ATOM 926 C CA . GLU A 1 119 ? -21.925 16.243 -4.133 1.00 56.72 119 GLU A CA 1
ATOM 927 C C . GLU A 1 119 ? -20.597 16.967 -4.432 1.00 56.72 119 GLU A C 1
ATOM 929 O O . GLU A 1 119 ? -20.505 17.761 -5.376 1.00 56.72 119 GLU A O 1
ATOM 934 N N . ALA A 1 120 ? -19.531 16.644 -3.691 1.00 58.41 120 ALA A N 1
ATOM 935 C CA . ALA A 1 120 ? -18.187 17.163 -3.942 1.00 58.41 120 ALA A CA 1
ATOM 936 C C . ALA A 1 120 ? -17.579 16.613 -5.247 1.00 58.41 120 ALA A C 1
ATOM 938 O O . ALA A 1 120 ? -16.975 17.370 -6.012 1.00 58.41 120 ALA A O 1
ATOM 939 N N . VAL A 1 121 ? -17.772 15.320 -5.534 1.00 59.88 121 VAL A N 1
ATOM 940 C CA . VAL A 1 121 ? -17.318 14.686 -6.786 1.00 59.88 121 VAL A CA 1
ATOM 941 C C . VAL A 1 121 ? -18.082 15.250 -7.987 1.00 59.88 121 VAL A C 1
ATOM 943 O O . VAL A 1 121 ? -17.464 15.618 -8.988 1.00 59.88 121 VAL A O 1
ATOM 946 N N . ALA A 1 122 ? -19.404 15.417 -7.876 1.00 60.31 122 ALA A N 1
ATOM 947 C CA . ALA A 1 122 ? -20.216 16.053 -8.913 1.00 60.31 122 ALA A CA 1
ATOM 948 C C . ALA A 1 122 ? -19.784 17.507 -9.183 1.00 60.31 122 ALA A C 1
ATOM 950 O O . ALA A 1 122 ? -19.672 17.921 -10.338 1.00 60.31 122 ALA A O 1
ATOM 951 N N . SER A 1 123 ? -19.459 18.266 -8.131 1.00 62.53 123 SER A N 1
ATOM 952 C CA . SER A 1 123 ? -18.971 19.648 -8.252 1.00 62.53 123 SER A CA 1
ATOM 953 C C . SER A 1 123 ? -17.604 19.739 -8.943 1.00 62.53 123 SER A C 1
ATOM 955 O O . SER A 1 123 ? -17.369 20.654 -9.733 1.00 62.53 123 SER A O 1
ATOM 957 N N . ALA A 1 124 ? -16.709 18.776 -8.701 1.00 57.59 124 ALA A N 1
ATOM 958 C CA . ALA A 1 124 ? -15.408 18.711 -9.369 1.00 57.59 124 ALA A CA 1
ATOM 959 C C . ALA A 1 124 ? -15.527 18.341 -10.860 1.00 57.59 124 ALA A C 1
ATOM 961 O O . ALA A 1 124 ? -14.740 18.818 -11.677 1.00 57.59 124 ALA A O 1
ATOM 962 N N . MET A 1 125 ? -16.534 17.541 -11.232 1.00 58.16 125 MET A N 1
ATOM 963 C CA . MET A 1 125 ? -16.785 17.142 -12.623 1.00 58.16 125 MET A CA 1
ATOM 964 C C . MET A 1 125 ? -17.600 18.166 -13.436 1.00 58.16 125 MET A C 1
ATOM 966 O O . MET A 1 125 ? -17.540 18.151 -14.663 1.00 58.16 125 MET A O 1
ATOM 970 N N . GLY A 1 126 ? -18.313 19.092 -12.786 1.00 49.44 126 GLY A N 1
ATOM 971 C CA . GLY A 1 126 ? -19.151 20.109 -13.442 1.00 49.44 126 GLY A CA 1
ATOM 972 C C . GLY A 1 126 ? -18.415 21.323 -14.034 1.00 49.44 126 GLY A C 1
ATOM 973 O O . GLY A 1 126 ? -19.050 22.162 -14.666 1.00 49.44 126 GLY A O 1
ATOM 974 N N . SER A 1 127 ? -17.093 21.444 -13.863 1.00 47.12 127 SER A N 1
ATOM 975 C CA . SER A 1 127 ? -16.321 22.625 -14.308 1.00 47.12 127 SER A CA 1
ATOM 976 C C . SER A 1 127 ? -15.764 22.535 -15.745 1.00 47.12 127 SER A C 1
ATOM 978 O O . SER A 1 127 ? -14.924 23.343 -16.142 1.00 47.12 127 SER A O 1
ATOM 980 N N . GLY A 1 128 ? -16.233 21.581 -16.555 1.00 36.38 128 GLY A N 1
ATOM 981 C CA . GLY A 1 128 ? -15.925 21.486 -17.986 1.00 36.38 128 GLY A CA 1
ATOM 982 C C . GLY A 1 128 ? -16.844 22.371 -18.832 1.00 36.38 128 GLY A C 1
ATOM 983 O O . GLY A 1 128 ? -17.868 21.914 -19.328 1.00 36.38 128 GLY A O 1
ATOM 984 N N . ASN A 1 129 ? -16.485 23.644 -18.985 1.00 34.62 129 ASN A N 1
ATOM 985 C CA . ASN A 1 129 ? -17.228 24.651 -19.745 1.00 34.62 129 ASN A CA 1
ATOM 986 C C . ASN A 1 129 ? -17.267 24.313 -21.258 1.00 34.62 129 ASN A C 1
ATOM 988 O O . ASN A 1 129 ? -16.269 24.501 -21.953 1.00 34.62 129 ASN A O 1
ATOM 992 N N . THR A 1 130 ? -18.407 23.856 -21.793 1.00 34.81 130 THR A N 1
ATOM 993 C CA . THR A 1 130 ? -18.698 23.936 -23.238 1.00 34.81 130 THR A CA 1
ATOM 994 C C . THR A 1 130 ? -19.501 25.198 -23.511 1.00 34.81 130 THR A C 1
ATOM 996 O O . THR A 1 130 ? -20.708 25.252 -23.279 1.00 34.81 130 THR A O 1
ATOM 999 N N . ASP A 1 131 ? -18.800 26.213 -24.001 1.00 33.75 131 ASP A N 1
ATOM 1000 C CA . ASP A 1 131 ? -19.361 27.461 -24.497 1.00 33.75 131 ASP A CA 1
ATOM 1001 C C . ASP A 1 131 ? -20.094 27.182 -25.823 1.00 33.75 131 ASP A C 1
ATOM 1003 O O . ASP A 1 131 ? -19.469 26.961 -26.862 1.00 33.75 131 ASP A O 1
ATOM 1007 N N . VAL A 1 132 ? -21.427 27.146 -25.798 1.00 33.34 132 VAL A N 1
ATOM 1008 C CA . VAL A 1 132 ? -22.248 27.259 -27.010 1.00 33.34 132 VAL A CA 1
ATOM 1009 C C . VAL A 1 132 ? -23.223 28.401 -26.790 1.00 33.34 132 VAL A C 1
ATOM 1011 O O . VAL A 1 132 ? -24.281 28.269 -26.178 1.00 33.34 132 VAL A O 1
ATOM 1014 N N . THR A 1 133 ? -22.823 29.556 -27.304 1.00 33.84 133 THR A N 1
ATOM 1015 C CA . THR A 1 133 ? -23.669 30.727 -27.476 1.00 33.84 133 THR A CA 1
ATOM 1016 C C . THR A 1 133 ? -24.812 30.397 -28.438 1.00 33.84 133 THR A C 1
ATOM 1018 O O . THR A 1 133 ? -24.610 29.917 -29.552 1.00 33.84 133 THR A O 1
ATOM 1021 N N . SER A 1 134 ? -26.044 30.681 -28.028 1.00 32.88 134 SER A N 1
ATOM 1022 C CA . SER A 1 134 ? -27.175 30.820 -28.945 1.00 32.88 134 SER A CA 1
ATOM 1023 C C . SER A 1 134 ? -28.009 32.019 -28.526 1.00 32.88 134 SER A C 1
ATOM 1025 O O . SER A 1 134 ? -28.732 32.003 -27.534 1.00 32.88 134 SER A O 1
ATOM 1027 N N . ASN A 1 135 ? -27.828 33.082 -29.306 1.00 33.09 135 ASN A N 1
ATOM 1028 C CA . ASN A 1 135 ? -28.654 34.277 -29.347 1.00 33.09 135 ASN A CA 1
ATOM 1029 C C . ASN A 1 135 ? -30.050 33.945 -29.883 1.00 33.09 135 ASN A C 1
ATOM 1031 O O . ASN A 1 135 ? -30.156 33.266 -30.899 1.00 33.09 135 ASN A O 1
ATOM 1035 N N . ASN A 1 136 ? -31.072 34.499 -29.231 1.00 33.59 136 ASN A N 1
ATOM 1036 C CA . ASN A 1 136 ? -32.357 35.006 -29.747 1.00 33.59 136 ASN A CA 1
ATOM 1037 C C . ASN A 1 136 ? -33.108 35.488 -28.486 1.00 33.59 136 ASN A C 1
ATOM 1039 O O . ASN A 1 136 ? -33.205 34.728 -27.532 1.00 33.59 136 ASN A O 1
ATOM 1043 N N . GLY A 1 137 ? -33.611 36.705 -28.304 1.00 28.91 137 GLY A N 1
ATOM 1044 C CA . GLY A 1 137 ? -34.056 37.763 -29.200 1.00 28.91 137 GLY A CA 1
ATOM 1045 C C . GLY A 1 137 ? -35.398 38.259 -28.635 1.00 28.91 137 GLY A C 1
ATOM 1046 O O . GLY A 1 137 ? -36.311 37.449 -28.545 1.00 28.91 137 GLY A O 1
ATOM 1047 N N . ASP A 1 138 ? -35.481 39.556 -28.291 1.00 30.23 138 ASP A N 1
ATOM 1048 C CA . ASP A 1 138 ? -36.708 40.393 -28.263 1.00 30.23 138 ASP A CA 1
ATOM 1049 C C . ASP A 1 138 ? -37.832 40.090 -27.219 1.00 30.23 138 ASP A C 1
ATOM 1051 O O . ASP A 1 138 ? -38.108 38.947 -26.900 1.00 30.23 138 ASP A O 1
ATOM 1055 N N . GLU A 1 139 ? -38.584 41.005 -26.578 1.00 29.12 139 GLU A N 1
ATOM 1056 C CA . GLU A 1 139 ? -38.811 42.459 -26.627 1.00 29.12 139 GLU A CA 1
ATOM 1057 C C . GLU A 1 139 ? -39.432 42.956 -25.282 1.00 29.12 139 GLU A C 1
ATOM 1059 O O . GLU A 1 139 ? -40.264 42.287 -24.675 1.00 29.12 139 GLU A O 1
ATOM 1064 N N . ARG A 1 140 ? -39.093 44.200 -24.896 1.00 29.11 140 ARG A N 1
ATOM 1065 C CA . ARG A 1 140 ? -39.929 45.272 -24.281 1.00 29.11 140 ARG A CA 1
ATOM 1066 C C . ARG A 1 140 ? -40.890 44.976 -23.100 1.00 29.11 140 ARG A C 1
ATOM 1068 O O . ARG A 1 140 ? -41.981 44.450 -23.291 1.00 29.11 140 ARG A O 1
ATOM 1075 N N . ARG A 1 141 ? -40.680 45.693 -21.978 1.00 31.64 141 ARG A N 1
ATOM 1076 C CA . ARG A 1 141 ? -41.602 46.768 -21.511 1.00 31.64 141 ARG A CA 1
ATOM 1077 C C . ARG A 1 141 ? -41.031 47.606 -20.356 1.00 31.64 141 ARG A C 1
ATOM 1079 O O . ARG A 1 141 ? -40.438 47.092 -19.419 1.00 31.64 141 ARG A O 1
ATOM 1086 N N . MET A 1 142 ? -41.240 48.917 -20.472 1.00 28.98 142 MET A N 1
ATOM 1087 C CA . MET A 1 142 ? -40.793 49.987 -19.577 1.00 28.98 142 MET A CA 1
ATOM 1088 C C . MET A 1 142 ? -41.777 50.301 -18.444 1.00 28.98 142 MET A C 1
ATOM 1090 O O . MET A 1 142 ? -42.976 50.106 -18.620 1.00 28.98 142 MET A O 1
ATOM 1094 N N . SER A 1 143 ? -41.245 50.908 -17.372 1.00 30.55 143 SER A N 1
ATOM 1095 C CA . SER A 1 143 ? -41.750 52.054 -16.567 1.00 30.55 143 SER A CA 1
ATOM 1096 C C . SER A 1 143 ? -41.330 51.841 -15.098 1.00 30.55 143 SER A C 1
ATOM 1098 O O . SER A 1 143 ? -41.349 50.705 -14.649 1.00 30.55 143 SER A O 1
ATOM 1100 N N . SER A 1 144 ? -40.982 52.803 -14.244 1.00 29.05 144 SER A N 1
ATOM 1101 C CA . SER A 1 144 ? -40.870 54.264 -14.289 1.00 29.05 144 SER A CA 1
ATOM 1102 C C . SER A 1 144 ? -40.636 54.706 -12.832 1.00 29.05 144 SER A C 1
ATOM 1104 O O . SER A 1 144 ? -41.435 54.298 -11.999 1.00 29.05 144 SER A O 1
ATOM 1106 N N . MET A 1 145 ? -39.647 55.583 -12.580 1.00 30.52 145 MET A N 1
ATOM 1107 C CA . MET A 1 145 ? -39.631 56.629 -11.521 1.00 30.52 145 MET A CA 1
ATOM 1108 C C . MET A 1 145 ? -39.676 56.178 -10.036 1.00 30.52 145 MET A C 1
ATOM 1110 O O . MET A 1 145 ? -40.274 55.177 -9.691 1.00 30.52 145 MET A O 1
ATOM 1114 N N . SER A 1 146 ? -39.124 56.863 -9.034 1.00 30.28 146 SER A N 1
ATOM 1115 C CA . SER A 1 146 ? -38.243 58.029 -8.889 1.00 30.28 146 SER A CA 1
ATOM 1116 C C . SER A 1 146 ? -37.954 58.191 -7.384 1.00 30.28 146 SER A C 1
ATOM 1118 O O . SER A 1 146 ? -38.831 57.922 -6.572 1.00 30.28 146 SER A O 1
ATOM 1120 N N . ASP A 1 147 ? -36.774 58.728 -7.068 1.00 28.00 147 ASP A N 1
ATOM 1121 C CA . ASP A 1 147 ? -36.477 59.687 -5.989 1.00 28.00 147 ASP A CA 1
ATOM 1122 C C . ASP A 1 147 ? -36.675 59.387 -4.483 1.00 28.00 147 ASP A C 1
ATOM 1124 O O . ASP A 1 147 ? -37.786 59.258 -3.983 1.00 28.00 147 ASP A O 1
ATOM 1128 N N . ARG A 1 148 ? -35.548 59.611 -3.766 1.00 29.41 148 ARG A N 1
ATOM 1129 C CA . ARG A 1 148 ? -35.394 60.188 -2.401 1.00 29.41 148 ARG A CA 1
ATOM 1130 C C . ARG A 1 148 ? -35.897 59.320 -1.221 1.00 29.41 148 ARG A C 1
ATOM 1132 O O . ARG A 1 148 ? -36.911 58.662 -1.305 1.00 29.41 148 ARG A O 1
ATOM 1139 N N . ALA A 1 149 ? -35.286 59.277 -0.034 1.00 26.09 149 ALA A N 1
ATOM 1140 C CA . ALA A 1 149 ? -34.351 60.178 0.628 1.00 26.09 149 ALA A CA 1
ATOM 1141 C C . ALA A 1 149 ? -33.728 59.532 1.898 1.00 26.09 149 ALA A C 1
ATOM 1143 O O . ALA A 1 149 ? -34.241 58.549 2.421 1.00 26.09 149 ALA A O 1
ATOM 1144 N N . MET A 1 150 ? -32.736 60.250 2.439 1.00 31.42 150 MET A N 1
ATOM 1145 C CA . MET A 1 150 ? -32.382 60.442 3.860 1.00 31.42 150 MET A CA 1
ATOM 1146 C C . MET A 1 150 ? -31.613 59.379 4.667 1.00 31.42 150 MET A C 1
ATOM 1148 O O . MET A 1 150 ? -32.062 58.269 4.933 1.00 31.42 150 MET A O 1
ATOM 1152 N N . SER A 1 151 ? -30.480 59.855 5.193 1.00 33.56 151 SER A N 1
ATOM 1153 C CA . SER A 1 151 ? -29.729 59.319 6.330 1.00 33.56 151 SER A CA 1
ATOM 1154 C C . SER A 1 151 ? -30.544 59.330 7.639 1.00 33.56 151 SER A C 1
ATOM 1156 O O . SER A 1 151 ? -31.440 60.165 7.793 1.00 33.56 151 SER A O 1
ATOM 1158 N N . PRO A 1 152 ? -30.225 58.463 8.621 1.00 39.19 152 PRO A N 1
ATOM 1159 C CA . PRO A 1 152 ? -31.097 58.206 9.758 1.00 39.19 152 PRO A CA 1
ATOM 1160 C C . PRO A 1 152 ? -30.803 59.099 10.970 1.00 39.19 152 PRO A C 1
ATOM 1162 O O . PRO A 1 152 ? -29.656 59.284 11.381 1.00 39.19 152 PRO A O 1
ATOM 1165 N N . GLN A 1 153 ? -31.881 59.589 11.582 1.00 30.30 153 GLN A N 1
ATOM 1166 C CA . GLN A 1 153 ? -31.891 60.233 12.891 1.00 30.30 153 GLN A CA 1
ATOM 1167 C C . GLN A 1 153 ? -32.209 59.206 13.989 1.00 30.30 153 GLN A C 1
ATOM 1169 O O . GLN A 1 153 ? -32.902 58.211 13.778 1.00 30.30 153 GLN A O 1
ATOM 1174 N N . SER A 1 154 ? -31.656 59.459 15.169 1.00 33.34 154 SER A N 1
ATOM 1175 C CA . SER A 1 154 ? -31.656 58.599 16.345 1.00 33.34 154 SER A CA 1
ATOM 1176 C C . SER A 1 154 ? -33.045 58.336 16.937 1.00 33.34 154 SER A C 1
ATOM 1178 O O . SER A 1 154 ? -33.864 59.235 17.097 1.00 33.34 154 SER A O 1
ATOM 1180 N N . SER A 1 155 ? -33.263 57.106 17.408 1.00 33.16 155 SER A N 1
ATOM 1181 C CA . SER A 1 155 ? -34.213 56.847 18.490 1.00 33.16 155 SER A CA 1
ATOM 1182 C C . SER A 1 155 ? -33.663 55.777 19.434 1.00 33.16 155 SER A C 1
ATOM 1184 O O . SER A 1 155 ? -33.275 54.678 19.044 1.00 33.16 155 SER A O 1
ATOM 1186 N N . ARG A 1 156 ? -33.572 56.149 20.714 1.00 41.53 156 ARG A N 1
ATOM 1187 C CA . ARG A 1 156 ? -33.286 55.254 21.835 1.00 41.53 156 ARG A CA 1
ATOM 1188 C C . ARG A 1 156 ? -34.573 54.516 22.197 1.00 41.53 156 ARG A C 1
ATOM 1190 O O . ARG A 1 156 ? -35.575 55.165 22.488 1.00 41.53 156 ARG A O 1
ATOM 1197 N N . ARG A 1 157 ? -34.523 53.188 22.304 1.00 33.59 157 ARG A N 1
ATOM 1198 C CA . ARG A 1 157 ? -35.471 52.418 23.121 1.00 33.59 157 ARG A CA 1
ATOM 1199 C C . ARG A 1 157 ? -34.749 51.211 23.710 1.00 33.59 157 ARG A C 1
ATOM 1201 O O . ARG A 1 157 ? -34.270 50.347 22.983 1.00 33.59 157 ARG A O 1
ATOM 1208 N N . GLY A 1 158 ? -34.593 51.215 25.031 1.00 39.72 158 GLY A N 1
ATOM 1209 C CA . GLY A 1 158 ? -33.941 50.139 25.766 1.00 39.72 158 GLY A CA 1
ATOM 1210 C C . GLY A 1 158 ? -34.777 48.864 25.751 1.00 39.72 158 GLY A C 1
ATOM 1211 O O . GLY A 1 158 ? -35.992 48.921 25.921 1.00 39.72 158 GLY A O 1
ATOM 1212 N N . THR A 1 159 ? -34.105 47.723 25.600 1.00 32.91 159 THR A N 1
ATOM 1213 C CA . THR A 1 159 ? -34.655 46.420 25.976 1.00 32.91 159 THR A CA 1
ATOM 1214 C C . THR A 1 159 ? -33.521 45.528 26.472 1.00 32.91 159 THR A C 1
ATOM 1216 O O . THR A 1 159 ? -32.580 45.256 25.737 1.00 32.91 159 THR A O 1
ATOM 1219 N N . SER A 1 160 ? -33.619 45.181 27.755 1.00 34.50 160 SER A N 1
ATOM 1220 C CA . SER A 1 160 ? -33.314 43.905 28.417 1.00 34.50 160 SER A CA 1
ATOM 1221 C C . SER A 1 160 ? -32.219 42.983 27.853 1.00 34.50 160 SER A C 1
ATOM 1223 O O . SER A 1 160 ? -32.159 42.668 26.668 1.00 34.50 160 SER A O 1
ATOM 1225 N N . GLY A 1 161 ? -31.382 42.480 28.763 1.00 44.59 161 GLY A N 1
ATOM 1226 C CA . GLY A 1 161 ? -30.169 41.725 28.479 1.00 44.59 161 GLY A CA 1
ATOM 1227 C C . GLY A 1 161 ? -30.355 40.507 27.569 1.00 44.59 161 GLY A C 1
ATOM 1228 O O . GLY A 1 161 ? -31.017 39.536 27.916 1.00 44.59 161 GLY A O 1
ATOM 1229 N N . ARG A 1 162 ? -29.634 40.518 26.446 1.00 39.62 162 ARG A N 1
ATOM 1230 C CA . ARG A 1 162 ? -29.229 39.323 25.698 1.00 39.62 162 ARG A CA 1
ATOM 1231 C C . ARG A 1 162 ? -27.709 39.219 25.778 1.00 39.62 162 ARG A C 1
ATOM 1233 O O . ARG A 1 162 ? -26.989 39.702 24.911 1.00 39.62 162 ARG A O 1
ATOM 1240 N N . LYS A 1 163 ? -27.200 38.627 26.861 1.00 42.69 163 LYS A N 1
ATOM 1241 C CA . LYS A 1 163 ? -25.789 38.233 26.930 1.00 42.69 163 LYS A CA 1
ATOM 1242 C C . LYS A 1 163 ? -25.589 36.978 26.065 1.00 42.69 163 LYS A C 1
ATOM 1244 O O . LYS A 1 163 ? -26.093 35.915 26.390 1.00 42.69 163 LYS A O 1
ATOM 1249 N N . SER A 1 164 ? -24.838 37.137 24.975 1.00 47.78 164 SER A N 1
ATOM 1250 C CA . SER A 1 164 ? -23.819 36.186 24.495 1.00 47.78 164 SER A CA 1
ATOM 1251 C C . SER A 1 164 ? -24.213 34.744 24.100 1.00 47.78 164 SER A C 1
ATOM 1253 O O . SER A 1 164 ? -23.438 33.824 24.339 1.00 47.78 164 SER A O 1
ATOM 1255 N N . ALA A 1 165 ? -25.334 34.515 23.412 1.00 47.34 165 ALA A N 1
ATOM 1256 C CA . ALA A 1 165 ? -25.513 33.249 22.673 1.00 47.34 165 ALA A CA 1
ATOM 1257 C C . ALA A 1 165 ? -24.843 33.288 21.278 1.00 47.34 165 ALA A C 1
ATOM 1259 O O . ALA A 1 165 ? -24.247 32.313 20.833 1.00 47.34 165 ALA A O 1
ATOM 1260 N N . PHE A 1 166 ? -24.865 34.451 20.615 1.00 42.34 166 PHE A N 1
ATOM 1261 C CA . PHE A 1 166 ? -24.350 34.626 19.247 1.00 42.34 166 PHE A CA 1
ATOM 1262 C C . PHE A 1 166 ? -22.811 34.617 19.164 1.00 42.34 166 PHE A C 1
ATOM 1264 O O . PHE A 1 166 ? -22.242 34.092 18.215 1.00 42.34 166 PHE A O 1
ATOM 1271 N N . SER A 1 167 ? -22.136 35.138 20.196 1.00 51.81 167 SER A N 1
ATOM 1272 C CA . SER A 1 167 ? -20.666 35.128 20.294 1.00 51.81 167 SER A CA 1
ATOM 1273 C C . SER A 1 167 ? -20.115 33.713 20.523 1.00 51.81 167 SER A C 1
ATOM 1275 O O . SER A 1 167 ? -19.087 33.344 19.964 1.00 51.81 167 SER A O 1
ATOM 1277 N N . GLY A 1 168 ? -20.843 32.882 21.282 1.00 48.59 168 GLY A N 1
ATOM 1278 C CA . GLY A 1 168 ? -20.492 31.478 21.495 1.00 48.59 168 GLY A CA 1
ATOM 1279 C C . GLY A 1 168 ? -20.546 30.671 20.199 1.00 48.59 168 GLY A C 1
ATOM 1280 O O . GLY A 1 168 ? -19.571 30.013 19.864 1.00 48.59 168 GLY A O 1
ATOM 1281 N N . ALA A 1 169 ? -21.634 30.790 19.431 1.00 47.97 169 ALA A N 1
ATOM 1282 C CA . ALA A 1 169 ? -21.780 30.104 18.145 1.00 47.97 169 ALA A CA 1
ATOM 1283 C C . ALA A 1 169 ? -20.736 30.557 17.106 1.00 47.97 169 ALA A C 1
ATOM 1285 O O . ALA A 1 169 ? -20.174 29.722 16.404 1.00 47.97 169 ALA A O 1
ATOM 1286 N N . MET A 1 170 ? -20.417 31.857 17.047 1.00 51.09 170 MET A N 1
ATOM 1287 C CA . MET A 1 170 ? -19.341 32.369 16.188 1.00 51.09 170 MET A CA 1
ATOM 1288 C C . MET A 1 170 ? -17.965 31.832 16.601 1.00 51.09 170 MET A C 1
ATOM 1290 O O . MET A 1 170 ? -17.203 31.403 15.742 1.00 51.09 170 MET A O 1
ATOM 1294 N N . ASN A 1 171 ? -17.657 31.788 17.902 1.00 53.31 171 ASN A N 1
ATOM 1295 C CA . ASN A 1 171 ? -16.394 31.228 18.390 1.00 53.31 171 ASN A CA 1
ATOM 1296 C C . ASN A 1 171 ? -16.286 29.712 18.175 1.00 53.31 171 ASN A C 1
ATOM 1298 O O . ASN A 1 171 ? -15.186 29.225 17.933 1.00 53.31 171 ASN A O 1
ATOM 1302 N N . VAL A 1 172 ? -17.391 28.968 18.277 1.00 57.47 172 VAL A N 1
ATOM 1303 C CA . VAL A 1 172 ? -17.425 27.524 17.991 1.00 57.47 172 VAL A CA 1
ATOM 1304 C C . VAL A 1 172 ? -17.193 27.282 16.500 1.00 57.47 172 VAL A C 1
ATOM 1306 O O . VAL A 1 172 ? -16.263 26.563 16.159 1.00 57.47 172 VAL A O 1
ATOM 1309 N N . ASN A 1 173 ? -17.920 27.984 15.626 1.00 58.69 173 ASN A N 1
ATOM 1310 C CA . ASN A 1 173 ? -17.773 27.869 14.172 1.00 58.69 173 ASN A CA 1
ATOM 1311 C C . ASN A 1 173 ? -16.367 28.289 13.685 1.00 58.69 173 ASN A C 1
ATOM 1313 O O . ASN A 1 173 ? -15.776 27.665 12.806 1.00 58.69 173 ASN A O 1
ATOM 1317 N N . MET A 1 174 ? -15.773 29.323 14.294 1.00 59.72 174 MET A N 1
ATOM 1318 C CA . MET A 1 174 ? -14.425 29.778 13.935 1.00 59.72 174 MET A CA 1
ATOM 1319 C C . MET A 1 174 ? -13.331 28.805 14.411 1.00 59.72 174 MET A C 1
ATOM 1321 O O . MET A 1 174 ? -12.339 28.611 13.710 1.00 59.72 174 MET A O 1
ATOM 1325 N N . LYS A 1 175 ? -13.523 28.143 15.563 1.00 59.62 175 LYS A N 1
ATOM 1326 C CA . LYS A 1 175 ? -12.640 27.060 16.033 1.00 59.62 175 LYS A CA 1
ATOM 1327 C C . LYS A 1 175 ? -12.768 25.802 15.175 1.00 59.62 175 LYS A C 1
ATOM 1329 O O . LYS A 1 175 ? -11.749 25.233 14.798 1.00 59.62 175 LYS A O 1
ATOM 1334 N N . GLU A 1 176 ? -13.988 25.414 14.823 1.00 61.56 176 GLU A N 1
ATOM 1335 C CA . GLU A 1 176 ? -14.285 24.302 13.914 1.00 61.56 176 GLU A CA 1
ATOM 1336 C C . GLU A 1 176 ? -13.627 24.520 12.542 1.00 61.56 176 GLU A C 1
ATOM 1338 O O . GLU A 1 176 ? -12.865 23.676 12.074 1.00 61.56 176 GLU A O 1
ATOM 1343 N N . SER A 1 177 ? -13.767 25.724 11.980 1.00 66.50 177 SER A N 1
ATOM 1344 C CA . SER A 1 177 ? -13.091 26.128 10.739 1.00 66.50 177 SER A CA 1
ATOM 1345 C C . SER A 1 177 ? -11.560 26.067 10.845 1.00 66.50 177 SER A C 1
ATOM 1347 O O . SER A 1 177 ? -10.888 25.666 9.894 1.00 66.50 177 SER A O 1
ATOM 1349 N N . SER A 1 178 ? -10.987 26.435 11.999 1.00 74.12 178 SER A N 1
ATOM 1350 C CA . SER A 1 178 ? -9.535 26.361 12.220 1.00 74.12 178 SER A CA 1
ATOM 1351 C C . SER A 1 178 ? -9.020 24.921 12.320 1.00 74.12 178 SER A C 1
ATOM 1353 O O . SER A 1 178 ? -7.969 24.607 11.764 1.00 74.12 178 SER A O 1
ATOM 1355 N N . HIS A 1 179 ? -9.782 24.033 12.964 1.00 77.31 179 HIS A N 1
ATOM 1356 C CA . HIS A 1 179 ? -9.418 22.627 13.122 1.00 77.31 179 HIS A CA 1
ATOM 1357 C C . HIS A 1 179 ? -9.499 21.882 11.784 1.00 77.31 179 HIS A C 1
ATOM 1359 O O . HIS A 1 179 ? -8.581 21.152 11.422 1.00 77.31 179 HIS A O 1
ATOM 1365 N N . ILE A 1 180 ? -10.539 22.150 10.989 1.00 79.38 180 ILE A N 1
ATOM 1366 C CA . ILE A 1 180 ? -10.670 21.622 9.624 1.00 79.38 180 ILE A CA 1
ATOM 1367 C C . ILE A 1 180 ? -9.506 22.091 8.742 1.00 79.38 180 ILE A C 1
ATOM 1369 O O . ILE A 1 180 ? -8.945 21.297 7.989 1.00 79.38 180 ILE A O 1
ATOM 1373 N N . ALA A 1 181 ? -9.101 23.361 8.844 1.00 82.69 181 ALA A N 1
ATOM 1374 C CA . ALA A 1 181 ? -7.959 23.876 8.093 1.00 82.69 181 ALA A CA 1
ATOM 1375 C C . ALA A 1 181 ? -6.643 23.179 8.482 1.00 82.69 181 ALA A C 1
ATOM 1377 O O . ALA A 1 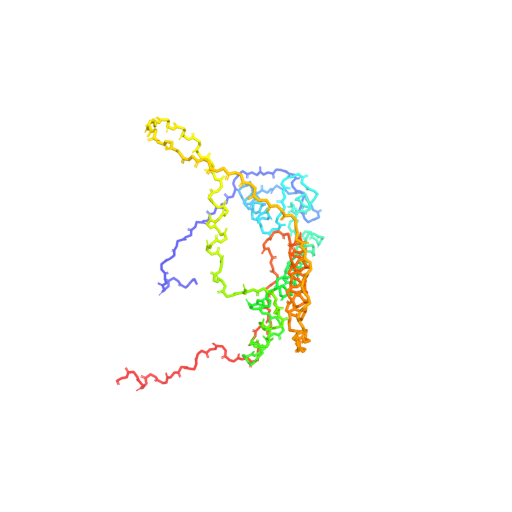181 ? -5.847 22.852 7.602 1.00 82.69 181 ALA A O 1
ATOM 1378 N N . GLN A 1 182 ? -6.437 22.903 9.774 1.00 84.75 182 GLN A N 1
ATOM 1379 C CA . GLN A 1 182 ? -5.280 22.149 10.258 1.00 84.75 182 GLN A CA 1
ATOM 1380 C C . GLN A 1 182 ? -5.280 20.709 9.727 1.00 84.75 182 GLN A C 1
ATOM 1382 O O . GLN A 1 182 ? -4.289 20.275 9.147 1.00 84.75 182 GLN A O 1
ATOM 1387 N N . LYS A 1 183 ? -6.403 19.991 9.836 1.00 85.19 183 LYS A N 1
ATOM 1388 C CA . LYS A 1 183 ? -6.535 18.621 9.313 1.00 85.19 183 LYS A CA 1
ATOM 1389 C C . LYS A 1 183 ? -6.354 18.561 7.795 1.00 85.19 183 LYS A C 1
ATOM 1391 O O . LYS A 1 183 ? -5.680 17.678 7.278 1.00 85.19 183 LYS A O 1
ATOM 1396 N N . LYS A 1 184 ? -6.870 19.552 7.065 1.00 86.12 184 LYS A N 1
ATOM 1397 C CA . LYS A 1 184 ? -6.630 19.691 5.623 1.00 86.12 184 LYS A CA 1
ATOM 1398 C C . LYS A 1 184 ? -5.152 19.934 5.300 1.00 86.12 184 LYS A C 1
ATOM 1400 O O . LYS A 1 184 ? -4.670 19.457 4.277 1.00 86.12 184 LYS A O 1
ATOM 1405 N N . HIS A 1 185 ? -4.434 20.667 6.148 1.00 89.69 185 HIS A N 1
ATOM 1406 C CA . HIS A 1 185 ? -2.993 20.854 6.004 1.00 89.69 185 HIS A CA 1
ATOM 1407 C C . HIS A 1 185 ? -2.214 19.557 6.279 1.00 89.69 185 HIS A C 1
ATOM 1409 O O . HIS A 1 185 ? -1.297 19.243 5.523 1.00 89.69 185 HIS A O 1
ATOM 1415 N N . GLU A 1 186 ? -2.612 18.766 7.283 1.00 89.38 186 GLU A N 1
ATOM 1416 C CA . GLU A 1 186 ? -2.058 17.423 7.538 1.00 89.38 186 GLU A CA 1
ATOM 1417 C C . GLU A 1 186 ? -2.210 16.522 6.302 1.00 89.38 186 GLU A C 1
ATOM 1419 O O . GLU A 1 186 ? -1.228 15.942 5.845 1.00 89.38 186 GLU A O 1
ATOM 1424 N N . LEU A 1 187 ? -3.392 16.508 5.672 1.00 92.69 187 LEU A N 1
ATOM 1425 C CA . LEU A 1 187 ? -3.635 15.754 4.433 1.00 92.69 187 LEU A CA 1
ATOM 1426 C C . LEU A 1 187 ? -2.738 16.174 3.260 1.00 92.69 187 LEU A C 1
ATOM 1428 O O . LEU A 1 187 ? -2.464 15.361 2.383 1.00 92.69 187 LEU A O 1
ATOM 1432 N N . GLY A 1 188 ? -2.253 17.418 3.240 1.00 92.94 188 GLY A N 1
ATOM 1433 C CA . GLY A 1 188 ? -1.315 17.892 2.219 1.00 92.94 188 GLY A CA 1
ATOM 1434 C C . GLY A 1 188 ? 0.058 17.210 2.262 1.00 92.94 188 GLY A C 1
ATOM 1435 O O . GLY A 1 188 ? 0.809 17.328 1.299 1.00 92.94 188 GLY A O 1
ATOM 1436 N N . HIS A 1 189 ? 0.379 16.505 3.351 1.00 94.00 189 HIS A N 1
ATOM 1437 C CA . HIS A 1 189 ? 1.628 15.757 3.514 1.00 94.00 189 HIS A CA 1
ATOM 1438 C C . HIS A 1 189 ? 1.513 14.289 3.076 1.00 94.00 189 HIS A C 1
ATOM 1440 O O . HIS A 1 189 ? 2.522 13.586 3.047 1.00 94.00 189 HIS A O 1
ATOM 1446 N N . VAL A 1 190 ? 0.309 13.814 2.737 1.00 96.12 190 VAL A N 1
ATOM 1447 C CA . VAL A 1 190 ? 0.109 12.454 2.222 1.00 96.12 190 VAL A CA 1
ATOM 1448 C C . VAL A 1 190 ? 0.689 12.358 0.815 1.00 96.12 190 VAL A C 1
ATOM 1450 O O . VAL A 1 190 ? 0.390 13.183 -0.050 1.00 96.12 190 VAL A O 1
ATOM 1453 N N . GLN A 1 191 ? 1.488 11.320 0.572 1.00 94.69 191 GLN A N 1
ATOM 1454 C CA . GLN A 1 191 ? 2.054 11.034 -0.743 1.00 94.69 191 GLN A CA 1
ATOM 1455 C C . GLN A 1 191 ? 1.684 9.617 -1.188 1.00 94.69 191 GLN A C 1
ATOM 1457 O O . GLN A 1 191 ? 1.959 8.643 -0.487 1.00 94.69 191 GLN A O 1
ATOM 1462 N N . GLY A 1 192 ? 1.085 9.503 -2.375 1.00 95.94 192 GLY A N 1
ATOM 1463 C CA . GLY A 1 192 ? 0.578 8.230 -2.885 1.00 95.94 192 GLY A CA 1
ATOM 1464 C C . GLY A 1 192 ? -0.601 7.693 -2.069 1.00 95.94 192 GLY A C 1
ATOM 1465 O O . GLY A 1 192 ? -1.318 8.443 -1.407 1.00 95.94 192 GLY A O 1
ATOM 1466 N N . HIS A 1 193 ? -0.798 6.380 -2.139 1.00 96.81 193 HIS A N 1
ATOM 1467 C CA . HIS A 1 193 ? -1.920 5.660 -1.528 1.00 96.81 193 HIS A CA 1
ATOM 1468 C C . HIS A 1 193 ? -1.482 4.507 -0.618 1.00 96.81 193 HIS A C 1
ATOM 1470 O O . HIS A 1 193 ? -2.325 3.851 -0.010 1.00 96.81 193 HIS A O 1
ATOM 1476 N N . ILE A 1 194 ? -0.178 4.238 -0.521 1.00 97.69 194 ILE A N 1
ATOM 1477 C CA . ILE A 1 194 ? 0.344 3.197 0.358 1.00 97.69 194 ILE A CA 1
ATOM 1478 C C . ILE A 1 194 ? 0.059 3.554 1.820 1.00 97.69 194 ILE A C 1
ATOM 1480 O O . ILE A 1 194 ? 0.286 4.685 2.252 1.00 97.69 194 ILE A O 1
ATOM 1484 N N . VAL A 1 195 ? -0.420 2.583 2.590 1.00 97.75 195 VAL A N 1
ATOM 1485 C CA . VAL A 1 195 ? -0.667 2.709 4.028 1.00 97.75 195 VAL A CA 1
ATOM 1486 C C . VAL A 1 195 ? -0.185 1.451 4.735 1.00 97.75 195 VAL A C 1
ATOM 1488 O O . VAL A 1 195 ? -0.193 0.361 4.162 1.00 97.75 195 VAL A O 1
ATOM 1491 N N . TYR A 1 196 ? 0.253 1.597 5.981 1.00 97.75 196 TYR A N 1
ATOM 1492 C CA . TYR A 1 196 ? 0.504 0.455 6.851 1.00 97.75 196 TYR A CA 1
ATOM 1493 C C . TYR A 1 196 ? -0.797 -0.328 7.070 1.00 97.75 196 TYR A C 1
ATOM 1495 O O . TYR A 1 196 ? -1.851 0.268 7.286 1.00 97.75 196 TYR A O 1
ATOM 1503 N N . PHE A 1 197 ? -0.712 -1.658 7.008 1.00 97.56 197 PHE A N 1
ATOM 1504 C CA . PHE A 1 197 ? -1.832 -2.548 7.29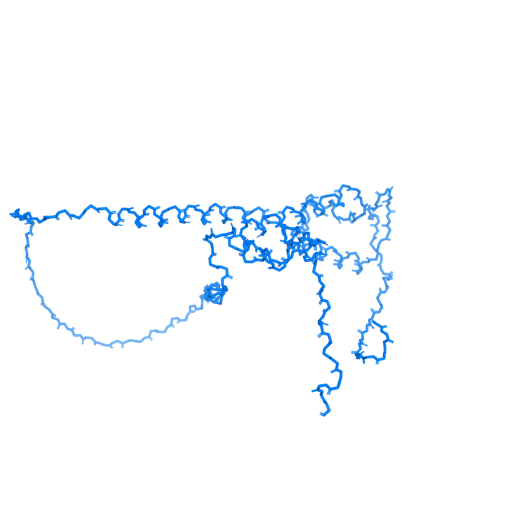3 1.00 97.56 197 PHE A CA 1
ATOM 1505 C C . PHE A 1 197 ? -1.828 -2.920 8.786 1.00 97.56 197 PHE A C 1
ATOM 1507 O O . PHE A 1 197 ? -0.906 -3.615 9.218 1.00 97.56 197 PHE A O 1
ATOM 1514 N N . PRO A 1 198 ? -2.827 -2.491 9.576 1.00 97.12 198 PRO A N 1
ATOM 1515 C CA . PRO A 1 198 ? -2.884 -2.752 11.013 1.00 97.12 198 PRO A CA 1
ATOM 1516 C C . PRO A 1 198 ? -3.035 -4.240 11.325 1.00 97.12 198 PRO A C 1
ATOM 1518 O O . PRO A 1 198 ? -3.974 -4.894 10.872 1.00 97.12 198 PRO A O 1
ATOM 1521 N N . LEU A 1 199 ? -2.107 -4.776 12.116 1.00 96.94 199 LEU A N 1
ATOM 1522 C CA . LEU A 1 199 ? -2.033 -6.199 12.460 1.00 96.94 199 LEU A CA 1
ATOM 1523 C C . LEU A 1 199 ? -2.671 -6.533 13.813 1.00 96.94 199 LEU A C 1
ATOM 1525 O O . LEU A 1 199 ? -2.851 -7.706 14.128 1.00 96.94 199 LEU A O 1
ATOM 1529 N N . LYS A 1 200 ? -2.985 -5.524 14.630 1.00 97.25 200 LYS A N 1
ATOM 1530 C CA . LYS A 1 200 ? -3.560 -5.674 15.977 1.00 97.25 200 LYS A CA 1
ATOM 1531 C C . LYS A 1 200 ? -5.045 -5.336 16.036 1.00 97.25 200 LYS A C 1
ATOM 1533 O O . LYS A 1 200 ? -5.642 -5.395 17.112 1.00 97.25 200 LYS A O 1
ATOM 1538 N N . PHE A 1 201 ? -5.638 -4.982 14.900 1.00 97.44 201 PHE A N 1
ATOM 1539 C CA . PHE A 1 201 ? -7.055 -4.672 14.826 1.00 97.44 201 PHE A CA 1
ATOM 1540 C C . PHE A 1 201 ? -7.897 -5.886 15.242 1.00 97.44 201 PHE A C 1
ATOM 1542 O O . PHE A 1 201 ? -7.787 -6.953 14.642 1.00 97.44 201 PHE A O 1
ATOM 1549 N N . LEU A 1 202 ? -8.727 -5.711 16.274 1.00 97.12 202 LEU A N 1
ATOM 1550 C CA . LEU A 1 202 ? -9.592 -6.748 16.852 1.00 97.12 202 LEU A CA 1
ATOM 1551 C C . LEU A 1 202 ? -8.860 -8.031 17.292 1.00 97.12 202 LEU A C 1
ATOM 1553 O O . LEU A 1 202 ? -9.447 -9.110 17.295 1.00 97.12 202 LEU A O 1
ATOM 1557 N N . VAL A 1 203 ? -7.585 -7.926 17.679 1.00 97.25 203 VAL A N 1
ATOM 1558 C CA . VAL A 1 203 ? -6.777 -9.086 18.099 1.00 97.25 203 VAL A CA 1
ATOM 1559 C C . VAL A 1 203 ? -7.333 -9.807 19.337 1.00 97.25 203 VAL A C 1
ATOM 1561 O O . VAL A 1 203 ? -7.069 -10.995 19.513 1.00 97.25 203 VAL A O 1
ATOM 1564 N N . ASP A 1 204 ? -8.123 -9.121 20.170 1.00 96.88 204 ASP A N 1
ATOM 1565 C CA . ASP A 1 204 ? -8.737 -9.699 21.372 1.00 96.88 204 ASP A CA 1
ATOM 1566 C C . ASP A 1 204 ? -10.112 -10.345 21.094 1.00 96.88 204 ASP A C 1
ATOM 1568 O O . ASP A 1 204 ? -10.733 -10.891 22.008 1.00 96.88 204 ASP A O 1
ATOM 1572 N N . GLU A 1 205 ? -10.612 -10.289 19.854 1.00 94.00 205 GLU A N 1
ATOM 1573 C CA . GLU A 1 205 ? -11.952 -10.751 19.479 1.00 94.00 205 GLU A CA 1
ATOM 1574 C C . GLU A 1 205 ? -11.923 -12.059 18.685 1.00 94.00 205 GLU A C 1
ATOM 1576 O O . GLU A 1 205 ? -11.061 -12.302 17.839 1.00 94.00 205 GLU A O 1
ATOM 1581 N N . GLN A 1 206 ? -12.943 -12.894 18.890 1.00 92.62 206 GLN A N 1
ATOM 1582 C CA . GLN A 1 206 ? -13.191 -14.035 18.013 1.00 92.62 206 GLN A CA 1
ATOM 1583 C C . GLN A 1 206 ? -13.982 -13.564 16.787 1.00 92.62 206 GLN A C 1
ATOM 1585 O O . GLN A 1 206 ? -15.198 -13.394 16.847 1.00 92.62 206 GLN A O 1
ATOM 1590 N N . LEU A 1 207 ? -13.275 -13.362 15.673 1.00 91.94 207 LEU A N 1
ATOM 1591 C CA . LEU A 1 207 ? -13.860 -12.888 14.410 1.00 91.94 207 LEU A CA 1
ATOM 1592 C C . LEU A 1 207 ? -14.628 -13.969 13.641 1.00 91.94 207 LEU A C 1
ATOM 1594 O O . LEU A 1 207 ? -15.365 -13.659 12.704 1.00 91.94 207 LEU A O 1
ATOM 1598 N N . GLU A 1 208 ? -14.470 -15.237 14.024 1.00 90.06 208 GLU A N 1
ATOM 1599 C CA . GLU A 1 208 ? -15.288 -16.309 13.473 1.00 90.06 208 GLU A CA 1
ATOM 1600 C C . GLU A 1 208 ? -16.746 -16.118 13.909 1.00 90.06 208 GLU A C 1
ATOM 1602 O O . GLU A 1 208 ? -17.025 -16.010 15.110 1.00 90.06 208 GLU A O 1
ATOM 1607 N N . PRO A 1 209 ? -17.702 -16.094 12.965 1.00 84.50 209 PRO A N 1
ATOM 1608 C CA . PRO A 1 209 ? -19.102 -16.029 13.327 1.00 84.50 209 PRO A CA 1
ATOM 1609 C C . PRO A 1 209 ? -19.448 -17.241 14.191 1.00 84.50 209 PRO A C 1
ATOM 1611 O O . PRO A 1 209 ? -19.068 -18.373 13.887 1.00 84.50 209 PRO A O 1
ATOM 1614 N N . LYS A 1 210 ? -20.201 -17.010 15.270 1.00 77.19 210 LYS A N 1
ATOM 1615 C CA . LYS A 1 210 ? -20.738 -18.095 16.095 1.00 77.19 210 LYS A CA 1
ATOM 1616 C C . LYS A 1 210 ? -21.676 -18.916 15.217 1.00 77.19 210 LYS A C 1
ATOM 1618 O O . LYS A 1 210 ? -22.800 -18.496 14.952 1.00 77.19 210 LYS A O 1
ATOM 1623 N N . LEU A 1 211 ? -21.196 -20.051 14.719 1.00 68.56 211 LEU A N 1
ATOM 1624 C CA . LEU A 1 211 ? -22.015 -20.989 13.966 1.00 68.56 211 LEU A CA 1
ATOM 1625 C C . LEU A 1 211 ? -23.165 -21.426 14.877 1.00 68.56 211 LEU A C 1
ATOM 1627 O O . LEU A 1 211 ? -22.945 -22.060 15.910 1.00 68.56 211 LEU A O 1
ATOM 1631 N N . PHE A 1 212 ? -24.394 -21.055 14.518 1.00 60.56 212 PHE A N 1
ATOM 1632 C CA . PHE A 1 212 ? -25.563 -21.694 15.107 1.00 60.56 212 PHE A CA 1
ATOM 1633 C C . PHE A 1 212 ? -25.555 -23.169 14.682 1.00 60.56 212 PHE A C 1
ATOM 1635 O O . PHE A 1 212 ? -25.210 -23.457 13.531 1.00 60.56 212 PHE A O 1
ATOM 1642 N N . PRO A 1 213 ? -25.910 -24.111 15.575 1.00 65.88 213 PRO A N 1
ATOM 1643 C CA . PRO A 1 213 ? -26.029 -25.513 15.204 1.00 65.88 213 PRO A CA 1
ATOM 1644 C C . PRO A 1 213 ? -26.938 -25.655 13.981 1.00 65.88 213 PRO A C 1
ATOM 1646 O O . PRO A 1 213 ? -28.001 -25.035 13.922 1.00 65.88 213 PRO A O 1
ATOM 1649 N N . ALA A 1 214 ? -26.543 -26.495 13.022 1.00 58.84 214 ALA A N 1
ATOM 1650 C CA . ALA A 1 214 ? -27.324 -26.780 11.812 1.00 58.84 214 ALA A CA 1
ATOM 1651 C C . ALA A 1 214 ? -28.756 -27.284 12.110 1.00 58.84 214 ALA A C 1
ATOM 1653 O O . ALA A 1 214 ? -29.625 -27.248 11.246 1.00 58.84 214 ALA A O 1
ATOM 1654 N N . GLU A 1 215 ? -29.006 -27.704 13.350 1.00 57.84 215 GLU A N 1
ATOM 1655 C CA . GLU A 1 215 ? -30.300 -28.104 13.911 1.00 57.84 215 GLU A CA 1
ATOM 1656 C C . GLU A 1 215 ? -31.349 -26.974 13.919 1.00 57.84 215 GLU A C 1
ATOM 1658 O O . GLU A 1 215 ? -32.538 -27.256 14.005 1.00 57.84 215 GLU A O 1
ATOM 1663 N N . LEU A 1 216 ? -30.940 -25.702 13.810 1.00 55.88 216 LEU A N 1
ATOM 1664 C CA . LEU A 1 216 ? -31.845 -24.542 13.745 1.00 55.88 216 LEU A CA 1
ATOM 1665 C C . LEU A 1 216 ? -32.382 -24.238 12.335 1.00 55.88 216 LEU A C 1
ATOM 1667 O O . LEU A 1 216 ? -33.235 -23.362 12.193 1.00 55.88 216 LEU A O 1
ATOM 1671 N N . PHE A 1 217 ? -31.892 -24.936 11.307 1.00 57.09 217 PHE A N 1
ATOM 1672 C CA . PHE A 1 217 ? -32.275 -24.734 9.904 1.00 57.09 217 PHE A CA 1
ATOM 1673 C C . PHE A 1 217 ? -32.943 -25.971 9.270 1.00 57.09 217 PHE A C 1
ATOM 1675 O O . PHE A 1 217 ? -32.98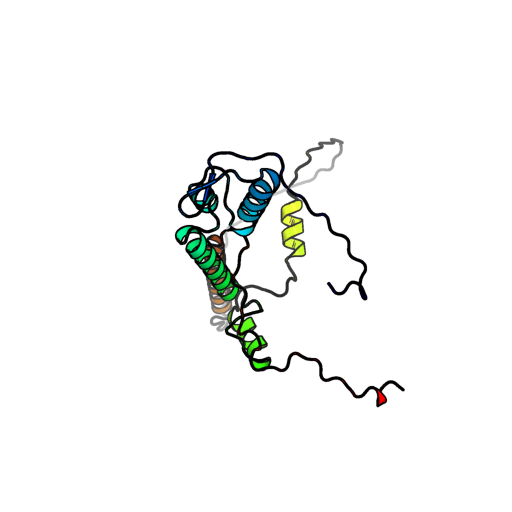8 -26.069 8.042 1.00 57.09 217 PHE A O 1
ATOM 1682 N N . GLN A 1 218 ? -33.444 -26.908 10.088 1.00 48.56 218 GLN A N 1
ATOM 1683 C CA . GLN A 1 218 ? -34.253 -28.057 9.650 1.00 48.56 218 GLN A CA 1
ATOM 1684 C C . GLN A 1 218 ? -35.751 -27.812 9.826 1.00 48.56 218 GLN A C 1
ATOM 1686 O O . GLN A 1 218 ? -36.144 -27.253 10.874 1.00 48.56 218 GLN A O 1
#

Organism: NCBI:txid4796

Sequence (218 aa):
MCGDRDSEIAVLVEDHEMEEEIAIADGVYNVGKFGHSFRMKLFEEHFGVKPGTELYQKYIDPVSKDAWFSMQEQAMANHQIYDSVFGCLPSDSVTNFAQIDSHIQSAQGLDTSGRGAEEAVASAMGSGNTDVTSNNGDERRMSSMSDRAMSPQSSRRGTSGRKSAFSGAMNVNMKESSHIAQKKHELGHVQGHIVYFPLKFLVDEQLEPKLFPAELFQ

Secondary structure (DSSP, 8-state):
--SSSS----------SEEEEEEETTEEEEEEHHHHHHHHHHHHHHH---TTSHHHHHHHSSSSHHHHHHHHHHHHHHHHHHHHHH-PSS-TT--SGGGHHHHHHHTTTS--SSTTHHHHHHHHHTT-----------------------PPPP---------SSHHHHHHHHHHHHHHHHHHHHHHTT--SS-----SSTTTTS--S-----GGGG-

Foldseek 3Di:
DPCPDDDDDDDDDDAPDWDFQQDEAPDGDTHGPVVLVVVLVVCCFAQVDDPPDPLSSVCSHVPYPVNVVVLVVLQALLQVLCQQQQLDPDDLVAQAPVCNVVSRCNNPLDPPVCPCVVVVVVVVVPPPDDDDDDDDDDDDDDDDDDDDDDDDDDDDDDDDDDPDPVVVVVVVVVVSVVVVVVSVVSVVPRGHNRHDDRPSGNNVDDPDPPDDPCVVVD

Radius of gyration: 30.57 Å; chains: 1; bounding box: 66×88×58 Å